Protein AF-A0A4Y4XHY6-F1 (afdb_monomer)

Secondary structure (DSSP, 8-state):
----PPPGGGHHHHHHHH---HHHHHHHHHHH-EEEEEEEEEEHHHHHHHHHHHHHTT-EEE--GGGGGT-SSEEEEEEEEEHHHHHHHHHHHHT-TTTHHHHHHHHHHHHT----SS----EEEE-PPPTT-TTS---HHHHHHHHHHHHHTT--EEEEESS--STTPPPPPHHHHHHHHHHHHHHHHHTTGGGTSEEEEE-S-HHHHHHHHHTT--EEEETT-S--HHHHHHHHHH-PEEEEE--SS-TTTTTSS---S-HHHHHHHHHHHHHHHHHHTT---EEEE--TTSS--HHHHHHHHHTGGGGGGG-S-EE---TT-HHHHHHH---GGG---

Sequence (341 aa):
MIVKRLNPDALKNALQKIGPEKIAQNHMHQKGVSFVFEIQHLPLSAVLILKQEAISVGGDFATPRDCILAKEPFYDGVLIVSAKQLERLIVKCHSQPFGLKHLAQELKSHLKAKKPNAPQIMAILNLTPDSFYEKSRFDSKKALEEIYQLLEKGITLIDIGAASSRPQSEIIDPKIEQDRLKEILLEIKSQKLYQCAKFSIDTYHATTAQMALEHCFSILNDVSGFNSAAMLEVARDYKPTCILMHAQKTPKDMQENVFYHNLFDEMDRFFKEKLEVLEKYALQDIILDIGFGFAKLKEHNLALIKHLSHFLKFKKPLLVGASRKNTIGLITGREVQDRLA

Mean predicted aligned error: 6.83 Å

Radius of gyration: 23.8 Å; Cα contacts (8 Å, |Δi|>4): 491; chains: 1; bounding box: 55×49×69 Å

pLDDT: mean 88.6, std 11.69, range [32.28, 98.5]

Solvent-accessible surface area (backbone atoms only — not comparable to full-atom values): 19358 Å² total; per-residue (Å²): 140,88,88,79,90,74,62,59,89,47,45,61,63,52,43,62,73,74,57,65,59,71,70,56,46,55,60,51,50,43,65,56,40,72,47,78,43,82,46,71,74,32,42,48,71,34,49,56,50,49,33,53,45,28,46,75,55,74,27,44,49,47,61,60,87,60,60,85,68,62,80,58,69,54,44,50,34,42,39,41,28,35,51,67,31,44,58,54,37,30,63,61,29,50,80,39,68,76,60,30,36,57,52,23,53,58,58,52,34,52,74,73,35,71,81,74,95,66,89,83,67,69,48,77,47,75,62,55,77,68,97,82,51,98,79,62,74,77,59,58,65,62,54,49,52,51,52,52,55,38,49,76,71,64,47,44,30,40,34,41,24,46,61,71,77,49,73,64,44,73,88,71,60,61,64,63,33,40,64,65,40,48,65,56,39,49,48,37,45,74,72,45,45,54,80,70,25,49,35,26,42,40,46,82,45,39,70,47,51,45,55,43,47,79,31,62,35,48,30,41,29,26,72,69,40,74,74,47,69,62,40,48,50,44,41,45,77,70,61,42,36,34,37,43,28,48,54,84,49,56,43,67,55,23,83,59,87,67,80,68,97,48,64,65,61,54,51,51,50,51,52,52,57,48,48,57,53,39,45,77,49,71,51,77,54,50,34,40,26,73,31,56,71,41,43,53,56,61,68,54,44,51,48,46,68,77,49,48,72,64,63,24,38,75,71,40,56,78,47,80,68,63,80,58,34,66,57,56,27,76,73,69,79,38,56,67,87,62,55,65,132

Nearest PDB structures (foldseek):
  3tzf-assembly1_B  TM=9.253E-01  e=3.238E-16  Yersinia pestis
  3tzf-assembly1_A  TM=9.274E-01  e=5.951E-16  Yersinia pestis
  5u0z-assembly1_A  TM=9.424E-01  e=1.472E-14  Escherichia coli CFT073
  6ucz-assembly1_A  TM=9.168E-01  e=3.261E-13  Anaplasma phagocytophilum
  6ucz-assembly2_B  TM=8.920E-01  e=1.273E-13  Anaplasma phagocytophilum

Foldseek 3Di:
DDDDDDDLVCLLVVCVVVDDDPVVSVVVNQQSDKDKDKAFWAFLVRLVQLQVLCVVLPWGKAWDPCSVVVPDRTTIIMTIDGLSSLVSSLVVQCPDDRCSVVVSVLSVLLSPFDDDPDDADEAEAEQEPDPPDPPDDRPVVVSVVVVVVCLVVQRAHYEYEDADQAAQGDDDDVVSSCVSCVVVLCCCQVVVVLVSHAYEYEDCDLVSVLSSLVSNHQEYENQVQPPDPSNLVSCLVSQHQYEGEDAPDGSHCLAPPLDDPDLLVVVVVSVVVSVVVSVVSVRDRYEYEPNQLHSDDLVSNVVCVVPVSSVSSVVHHYDYDPQLHVSLCVVPVDDSVPSPD

Structure (mmCIF, N/CA/C/O backbone):
data_AF-A0A4Y4XHY6-F1
#
_entry.id   AF-A0A4Y4XHY6-F1
#
loop_
_atom_site.group_PDB
_atom_site.id
_atom_site.type_symbol
_atom_site.label_atom_id
_atom_site.label_alt_id
_atom_site.label_comp_id
_atom_site.label_asym_id
_atom_site.label_entity_id
_atom_site.label_seq_id
_atom_site.pdbx_PDB_ins_code
_atom_site.Cartn_x
_atom_site.Cartn_y
_atom_site.Cartn_z
_atom_site.occupancy
_atom_site.B_iso_or_equiv
_atom_site.auth_seq_id
_atom_site.auth_comp_id
_atom_site.auth_asym_id
_atom_site.auth_atom_id
_atom_site.pdbx_PDB_model_num
ATOM 1 N N . MET A 1 1 ? -20.517 -6.114 -41.349 1.00 67.88 1 MET A N 1
ATOM 2 C CA . MET A 1 1 ? -19.469 -6.359 -40.331 1.00 67.88 1 MET A CA 1
ATOM 3 C C . MET A 1 1 ? -19.424 -5.154 -39.404 1.00 67.88 1 MET A C 1
ATOM 5 O O . MET A 1 1 ? -19.307 -4.049 -39.913 1.00 67.88 1 MET A O 1
ATOM 9 N N . ILE A 1 2 ? -19.573 -5.338 -38.089 1.00 71.94 2 ILE A N 1
ATOM 10 C CA . ILE A 1 2 ? -19.519 -4.238 -37.109 1.00 71.94 2 ILE A CA 1
ATOM 11 C C . ILE A 1 2 ? -18.253 -4.420 -36.273 1.00 71.94 2 ILE A C 1
ATOM 13 O O . ILE A 1 2 ? -18.071 -5.467 -35.655 1.00 71.94 2 ILE A O 1
ATOM 17 N N . VAL A 1 3 ? -17.380 -3.413 -36.263 1.00 74.25 3 VAL A N 1
ATOM 18 C CA . VAL A 1 3 ? -16.124 -3.418 -35.501 1.00 74.25 3 VAL A CA 1
ATOM 19 C C . VAL A 1 3 ? -16.260 -2.442 -34.335 1.00 74.25 3 VAL A C 1
ATOM 21 O O . VAL A 1 3 ? -16.546 -1.266 -34.538 1.00 74.25 3 VAL A O 1
ATOM 24 N N . LYS A 1 4 ? -16.047 -2.922 -33.106 1.00 86.81 4 LYS A N 1
ATOM 25 C CA . LYS A 1 4 ? -16.038 -2.100 -31.888 1.00 86.81 4 LYS A CA 1
ATOM 26 C C . LYS A 1 4 ? -14.687 -2.232 -31.194 1.00 86.81 4 LYS A C 1
ATOM 28 O O . LYS A 1 4 ? -14.302 -3.331 -30.802 1.00 86.81 4 LYS A O 1
ATOM 33 N N . ARG A 1 5 ? -13.995 -1.111 -30.978 1.00 87.50 5 ARG A N 1
ATOM 34 C CA . ARG A 1 5 ? -12.802 -1.062 -30.121 1.00 87.50 5 ARG A CA 1
ATOM 35 C C . ARG A 1 5 ? -13.228 -1.187 -28.657 1.00 87.50 5 ARG A C 1
ATOM 37 O O . ARG A 1 5 ? -14.071 -0.422 -28.192 1.00 87.50 5 ARG A O 1
ATOM 44 N N . LEU A 1 6 ? -12.666 -2.154 -27.937 1.00 83.69 6 LEU A N 1
ATOM 45 C CA . LEU A 1 6 ? -12.906 -2.337 -26.504 1.00 83.69 6 LEU A CA 1
ATOM 46 C C . LEU A 1 6 ? -11.800 -1.666 -25.683 1.00 83.69 6 LEU A C 1
ATOM 48 O O . LEU A 1 6 ? -10.649 -1.612 -26.115 1.00 83.69 6 LEU A O 1
ATOM 52 N N . ASN A 1 7 ? -12.150 -1.189 -24.487 1.00 80.38 7 ASN A N 1
ATOM 53 C CA . ASN A 1 7 ? -11.159 -0.853 -23.467 1.00 80.38 7 ASN A CA 1
ATOM 54 C C . ASN A 1 7 ? -10.496 -2.166 -22.988 1.00 80.38 7 ASN A C 1
ATOM 56 O O . ASN A 1 7 ? -11.236 -3.102 -22.665 1.00 80.38 7 ASN A O 1
ATOM 60 N N . PRO A 1 8 ? -9.152 -2.262 -22.934 1.00 81.00 8 PRO A N 1
ATOM 61 C CA . PRO A 1 8 ? -8.450 -3.432 -22.403 1.00 81.00 8 PRO A CA 1
ATOM 62 C C . PRO A 1 8 ? -8.942 -3.905 -21.025 1.00 81.00 8 PRO A C 1
ATOM 64 O O . PRO A 1 8 ? -9.053 -5.111 -20.809 1.00 81.00 8 PRO A O 1
ATOM 67 N N . ASP A 1 9 ? -9.350 -2.994 -20.136 1.00 79.56 9 ASP A N 1
ATOM 68 C CA . ASP A 1 9 ? -9.896 -3.341 -18.813 1.00 79.56 9 ASP A CA 1
ATOM 69 C C . ASP A 1 9 ? -11.198 -4.161 -18.902 1.00 79.56 9 ASP A C 1
ATOM 71 O O . ASP A 1 9 ? -11.518 -4.958 -18.019 1.00 79.56 9 ASP A O 1
ATOM 75 N N . ALA A 1 10 ? -11.943 -4.026 -20.003 1.00 83.44 10 ALA A N 1
ATOM 76 C CA . ALA A 1 10 ? -13.171 -4.774 -20.256 1.00 83.44 10 ALA A CA 1
ATOM 77 C C . ALA A 1 10 ? -12.925 -6.160 -20.880 1.00 83.44 10 ALA A C 1
ATOM 79 O O . ALA A 1 10 ? -13.887 -6.901 -21.100 1.00 83.44 10 ALA A O 1
ATOM 80 N N . LEU A 1 11 ? -11.668 -6.539 -21.164 1.00 85.19 11 LEU A N 1
ATOM 81 C CA . LEU A 1 11 ? -11.338 -7.793 -21.850 1.00 85.19 11 LEU A CA 1
ATOM 82 C C . LEU A 1 11 ? -11.894 -9.014 -21.114 1.00 85.19 11 LEU A C 1
ATOM 84 O O . LEU A 1 11 ? -12.441 -9.912 -21.747 1.00 85.19 11 LEU A O 1
ATOM 88 N N . LYS A 1 12 ? -11.800 -9.041 -19.780 1.00 83.12 12 LYS A N 1
ATOM 89 C CA . LYS A 1 12 ? -12.313 -10.157 -18.971 1.00 83.12 12 LYS A CA 1
ATOM 90 C C . LYS A 1 12 ? -13.818 -10.353 -19.178 1.00 83.12 12 LYS A C 1
ATOM 92 O O . LYS A 1 12 ? -14.252 -11.461 -19.482 1.00 83.12 12 LYS A O 1
ATOM 97 N N . ASN A 1 13 ? -14.592 -9.272 -19.087 1.00 86.25 13 ASN A N 1
ATOM 98 C CA . ASN A 1 13 ? -16.046 -9.307 -19.268 1.00 86.25 13 ASN A CA 1
ATOM 99 C C . ASN A 1 13 ? -16.418 -9.670 -20.715 1.00 86.25 13 ASN A C 1
ATOM 101 O O . ASN A 1 13 ? -17.364 -10.419 -20.948 1.00 86.25 13 ASN A O 1
ATOM 105 N N . ALA A 1 14 ? -15.653 -9.180 -21.695 1.00 88.50 14 ALA A N 1
ATOM 106 C CA . ALA A 1 14 ? -15.856 -9.518 -23.099 1.00 88.50 14 ALA A CA 1
ATOM 107 C C . ALA A 1 14 ? -15.596 -11.008 -23.382 1.00 88.50 14 ALA A C 1
ATOM 109 O O . ALA A 1 14 ? -16.406 -11.646 -24.053 1.00 88.50 14 ALA A O 1
ATOM 110 N N . LEU A 1 15 ? -14.518 -11.580 -22.832 1.00 89.12 15 LEU A N 1
ATOM 111 C CA . LEU A 1 15 ? -14.214 -13.010 -22.947 1.00 89.12 15 LEU A CA 1
ATOM 112 C C . LEU A 1 15 ? -15.300 -13.864 -22.290 1.00 89.12 15 LEU A C 1
ATOM 114 O O . LEU A 1 15 ? -15.755 -14.826 -22.898 1.00 89.12 15 LEU A O 1
ATOM 118 N N . GLN A 1 16 ? -15.770 -13.485 -21.099 1.00 88.56 16 GLN A N 1
ATOM 119 C CA . GLN A 1 16 ? -16.877 -14.177 -20.4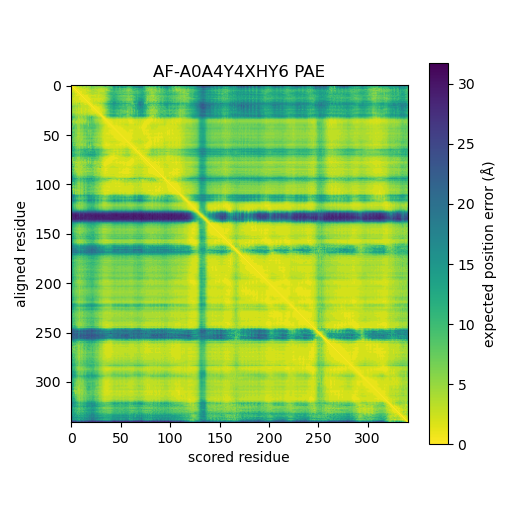31 1.00 88.56 16 GLN A CA 1
ATOM 120 C C . GLN A 1 16 ? -18.157 -14.167 -21.271 1.00 88.56 16 GLN A C 1
ATOM 122 O O . GLN A 1 16 ? -18.831 -15.188 -21.357 1.00 88.56 16 GLN A O 1
ATOM 127 N N . LYS A 1 17 ? -18.466 -13.042 -21.931 1.00 91.25 17 LYS A N 1
ATOM 128 C CA . LYS A 1 17 ? -19.640 -12.917 -22.802 1.00 91.25 17 LYS A CA 1
ATOM 129 C C . LYS A 1 17 ? -19.552 -13.793 -24.057 1.00 91.25 17 LYS A C 1
ATOM 131 O O . LYS A 1 17 ? -20.573 -14.307 -24.497 1.00 91.25 17 LYS A O 1
ATOM 136 N N . ILE A 1 18 ? -18.363 -13.932 -24.648 1.00 93.75 18 ILE A N 1
ATOM 137 C CA . ILE A 1 18 ? -18.141 -14.796 -25.823 1.00 93.75 18 ILE A CA 1
ATOM 138 C C . ILE A 1 18 ? -18.149 -16.279 -25.419 1.00 93.75 18 ILE A C 1
ATOM 140 O O . ILE A 1 18 ? -18.597 -17.119 -26.191 1.00 93.75 18 ILE A O 1
ATOM 144 N N . GLY A 1 19 ? -17.669 -16.593 -24.212 1.00 90.50 19 GLY A N 1
ATOM 145 C CA . GLY A 1 19 ? -17.701 -17.937 -23.637 1.00 90.50 19 GLY A CA 1
ATOM 146 C C . GLY A 1 19 ? -16.711 -18.963 -24.217 1.00 90.50 19 GLY A C 1
ATOM 147 O O . GLY A 1 19 ? -17.109 -20.117 -24.361 1.00 90.50 19 GLY A O 1
ATOM 148 N N . PRO A 1 20 ? -15.435 -18.636 -24.534 1.00 90.88 20 PRO A N 1
ATOM 149 C CA . PRO A 1 20 ? -14.458 -19.666 -24.893 1.00 90.88 20 PRO A CA 1
ATOM 150 C C . PRO A 1 20 ? -14.091 -20.518 -23.664 1.00 90.88 20 PRO A C 1
ATOM 152 O O . PRO A 1 20 ? -14.408 -20.152 -22.531 1.00 90.88 20 PRO A O 1
ATOM 155 N N . GLU A 1 21 ? -13.383 -21.634 -23.850 1.00 92.94 21 GLU A N 1
ATOM 156 C CA . GLU A 1 21 ? -12.946 -22.482 -22.730 1.00 92.94 21 GLU A CA 1
ATOM 157 C C . GLU A 1 21 ? -12.166 -21.702 -21.655 1.00 92.94 21 GLU A C 1
ATOM 159 O O . GLU A 1 21 ? -11.379 -20.804 -21.958 1.00 92.94 21 GLU A O 1
ATOM 164 N N . LYS A 1 22 ? -12.325 -22.073 -20.375 1.00 85.31 22 LYS A N 1
ATOM 165 C CA . LYS A 1 22 ? -11.715 -21.352 -19.236 1.00 85.31 22 LYS A CA 1
ATOM 166 C C . LYS A 1 22 ? -10.190 -21.219 -19.344 1.00 85.31 22 LYS A C 1
ATOM 168 O O . LYS A 1 22 ? -9.640 -20.172 -19.009 1.00 85.31 22 LYS A O 1
ATOM 173 N N . ILE A 1 23 ? -9.505 -22.256 -19.831 1.00 86.50 23 ILE A N 1
ATOM 174 C CA . ILE A 1 23 ? -8.047 -22.228 -20.039 1.00 86.50 23 ILE A CA 1
ATOM 175 C C . ILE A 1 23 ? -7.688 -21.175 -21.097 1.00 86.50 23 ILE A C 1
ATOM 177 O O . ILE A 1 23 ? -6.795 -20.351 -20.888 1.00 86.50 23 ILE A O 1
ATOM 181 N N . ALA A 1 24 ? -8.436 -21.145 -22.202 1.00 83.25 24 ALA A N 1
ATOM 182 C CA . ALA A 1 24 ? -8.265 -20.165 -23.264 1.00 83.25 24 ALA A CA 1
ATOM 183 C C . ALA A 1 24 ? -8.550 -18.733 -22.772 1.00 83.25 24 ALA A C 1
ATOM 185 O O . ALA A 1 24 ? -7.771 -17.828 -23.074 1.00 83.25 24 ALA A O 1
ATOM 186 N N . GLN A 1 25 ? -9.587 -18.528 -21.947 1.00 83.50 25 GLN A N 1
ATOM 187 C CA . GLN A 1 25 ? -9.882 -17.228 -21.325 1.00 83.50 25 GLN A CA 1
ATOM 188 C C . GLN A 1 25 ? -8.697 -16.702 -20.507 1.00 83.50 25 GLN A C 1
ATOM 190 O O . GLN A 1 25 ? -8.303 -15.548 -20.675 1.00 83.50 25 GLN A O 1
ATOM 195 N N . ASN A 1 26 ? -8.093 -17.545 -19.663 1.00 78.44 26 ASN A N 1
ATOM 196 C CA . ASN A 1 26 ? -6.956 -17.152 -18.827 1.00 78.44 26 ASN A CA 1
ATOM 197 C C . ASN A 1 26 ? -5.738 -16.750 -19.674 1.00 78.44 26 ASN A C 1
ATOM 199 O O . ASN A 1 26 ? -5.146 -15.694 -19.443 1.00 78.44 26 ASN A O 1
ATOM 203 N N . HIS A 1 27 ? -5.401 -17.541 -20.698 1.00 79.81 27 HIS A N 1
ATOM 204 C CA . HIS A 1 27 ? -4.300 -17.222 -21.613 1.00 79.81 27 HIS A CA 1
ATOM 205 C C . HIS A 1 27 ? -4.549 -15.941 -22.421 1.00 79.81 27 HIS A C 1
ATOM 207 O O . HIS A 1 27 ? -3.620 -15.171 -22.663 1.00 79.81 27 HIS A O 1
ATOM 213 N N . MET A 1 28 ? -5.787 -15.702 -22.864 1.00 81.38 28 MET A N 1
ATOM 214 C CA . MET A 1 28 ? -6.145 -14.490 -23.608 1.00 81.38 28 MET A CA 1
ATOM 215 C C . MET A 1 28 ? -6.140 -13.254 -22.711 1.00 81.38 28 MET A C 1
ATOM 217 O O . MET A 1 28 ? -5.658 -12.207 -23.135 1.00 81.38 28 MET A O 1
ATOM 221 N N . HIS A 1 29 ? -6.607 -13.370 -21.467 1.00 77.12 29 HIS A N 1
ATOM 222 C CA . HIS A 1 29 ? -6.610 -12.261 -20.516 1.00 77.12 29 HIS A CA 1
ATOM 223 C C . HIS A 1 29 ? -5.194 -11.731 -20.256 1.00 77.12 29 HIS A C 1
ATOM 225 O O . HIS A 1 29 ? -4.974 -10.524 -20.307 1.00 77.12 29 HIS A O 1
ATOM 231 N N . GLN A 1 30 ? -4.213 -12.627 -20.099 1.00 71.81 30 GLN A N 1
ATOM 232 C CA . GLN A 1 30 ? -2.801 -12.257 -19.937 1.00 71.81 30 GLN A CA 1
ATOM 233 C C . GLN A 1 30 ? -2.228 -11.476 -21.133 1.00 71.81 30 GLN A C 1
ATOM 235 O O . GLN A 1 30 ? -1.292 -10.700 -20.962 1.00 71.81 30 GLN A O 1
ATOM 240 N N . LYS A 1 31 ? -2.780 -11.641 -22.344 1.00 75.12 31 LYS A N 1
ATOM 241 C CA . LYS A 1 31 ? -2.347 -10.884 -23.532 1.00 75.12 31 LYS A CA 1
ATOM 242 C C . LYS A 1 31 ? -2.899 -9.459 -23.578 1.00 75.12 31 LYS A C 1
ATOM 244 O O . LYS A 1 31 ? -2.319 -8.625 -24.261 1.00 75.12 31 LYS A O 1
ATOM 249 N N . GLY A 1 32 ? -4.005 -9.184 -22.886 1.00 74.25 32 GLY A N 1
ATOM 250 C CA . GLY A 1 32 ? -4.593 -7.843 -22.820 1.00 74.25 32 GLY A CA 1
ATOM 251 C C . GLY A 1 32 ? -3.935 -6.918 -21.803 1.00 74.25 32 GLY A C 1
ATOM 252 O O . GLY A 1 32 ? -4.221 -5.726 -21.808 1.00 74.25 32 GLY A O 1
ATOM 253 N N . VAL A 1 33 ? -3.075 -7.457 -20.935 1.00 78.88 33 VAL A N 1
ATOM 254 C CA . VAL A 1 33 ? -2.354 -6.684 -19.923 1.00 78.88 33 VAL A CA 1
ATOM 255 C C . VAL A 1 33 ? -0.993 -6.280 -20.479 1.00 78.88 33 VAL A C 1
ATOM 257 O O . VAL A 1 33 ? -0.126 -7.128 -20.712 1.00 78.88 33 VAL A O 1
ATOM 260 N N . SER A 1 34 ? -0.814 -4.978 -20.677 1.00 86.88 34 SER A N 1
ATOM 261 C CA . SER A 1 34 ? 0.466 -4.356 -21.006 1.00 86.88 34 SER A CA 1
ATOM 262 C C . SER A 1 34 ? 1.095 -3.740 -19.764 1.00 86.88 34 SER A C 1
ATOM 264 O O . SER A 1 34 ? 0.421 -3.056 -18.996 1.00 86.88 34 SER A O 1
ATOM 266 N N . PHE A 1 35 ? 2.396 -3.930 -19.619 1.00 91.06 35 PHE A N 1
ATOM 267 C CA . PHE A 1 35 ? 3.233 -3.243 -18.656 1.00 91.06 35 PHE A CA 1
ATOM 268 C C . PHE A 1 35 ? 4.080 -2.196 -19.371 1.00 91.06 35 PHE A C 1
ATOM 270 O O . PHE A 1 35 ? 4.601 -2.438 -20.463 1.00 91.06 35 PHE A O 1
ATOM 277 N N . VAL A 1 36 ? 4.209 -1.043 -18.722 1.00 94.56 36 VAL A N 1
ATOM 278 C CA . VAL A 1 36 ? 5.078 0.051 -19.143 1.00 94.56 36 VAL A CA 1
ATOM 279 C C . VAL A 1 36 ? 5.937 0.418 -17.943 1.00 94.56 36 VAL A C 1
ATOM 281 O O . VAL A 1 36 ? 5.392 0.783 -16.902 1.00 94.56 36 VAL A O 1
ATOM 284 N N . PHE A 1 37 ? 7.253 0.285 -18.077 1.00 95.81 37 PHE A N 1
ATOM 285 C CA . PHE A 1 37 ? 8.210 0.613 -17.024 1.00 95.81 37 PHE A CA 1
ATOM 286 C C . PHE A 1 37 ? 9.115 1.737 -17.490 1.00 95.81 37 PHE A C 1
ATOM 288 O O . PHE A 1 37 ? 9.723 1.633 -18.553 1.00 95.81 37 PHE A O 1
ATOM 295 N N . GLU A 1 38 ? 9.232 2.775 -16.677 1.00 95.44 38 GLU A N 1
ATOM 296 C CA . GLU A 1 38 ? 10.349 3.704 -16.763 1.00 95.44 38 GLU A CA 1
ATOM 297 C C . GLU A 1 38 ? 11.516 3.095 -15.984 1.00 95.44 38 GLU A C 1
ATOM 299 O O . GLU A 1 38 ? 11.360 2.715 -14.824 1.00 95.44 38 GLU A O 1
ATOM 304 N N . ILE A 1 39 ? 12.660 2.932 -16.642 1.00 95.19 39 ILE A N 1
ATOM 305 C CA . ILE A 1 39 ? 13.863 2.367 -16.037 1.00 95.19 39 ILE A CA 1
ATOM 306 C C . ILE A 1 39 ? 14.949 3.420 -16.151 1.00 95.19 39 ILE A C 1
ATOM 308 O O . ILE A 1 39 ? 15.349 3.780 -17.257 1.00 95.19 39 ILE A O 1
ATOM 312 N N . GLN A 1 40 ? 15.390 3.917 -15.004 1.00 93.31 40 GLN A N 1
ATOM 313 C CA . GLN A 1 40 ? 16.341 5.014 -14.920 1.00 93.31 40 GLN A CA 1
ATOM 314 C C . GLN A 1 40 ? 17.749 4.505 -14.614 1.00 93.31 40 GLN A C 1
ATOM 316 O O . GLN A 1 40 ? 17.926 3.451 -13.999 1.00 93.31 40 GLN A O 1
ATOM 321 N N . HIS A 1 41 ? 18.744 5.283 -15.028 1.00 93.38 41 HIS A N 1
ATOM 322 C CA . HIS A 1 41 ? 20.150 5.124 -14.683 1.00 93.38 41 HIS A CA 1
ATOM 323 C C . HIS A 1 41 ? 20.744 3.744 -15.032 1.00 93.38 41 HIS A C 1
ATOM 325 O O . HIS A 1 41 ? 21.516 3.158 -14.269 1.00 93.38 41 HIS A O 1
ATOM 331 N N . LEU A 1 42 ? 20.405 3.199 -16.206 1.00 94.69 42 LEU A N 1
ATOM 332 C CA . LEU A 1 42 ? 20.984 1.941 -16.680 1.00 94.69 42 LEU A CA 1
ATOM 333 C C . LEU A 1 42 ? 22.356 2.173 -17.325 1.00 94.69 42 LEU A C 1
ATOM 335 O O . LEU A 1 42 ? 22.465 3.044 -18.189 1.00 94.69 42 LEU A O 1
ATOM 339 N N . PRO A 1 43 ? 23.379 1.352 -17.015 1.00 96.19 43 PRO A N 1
ATOM 340 C CA . PRO A 1 43 ? 24.631 1.362 -17.763 1.00 96.19 43 PRO A CA 1
ATOM 341 C C . PRO A 1 43 ? 24.379 1.121 -19.254 1.00 96.19 43 PRO A C 1
ATOM 343 O O . PRO A 1 43 ? 23.553 0.274 -19.603 1.00 96.19 43 PRO A O 1
ATOM 346 N N . LEU A 1 44 ? 25.137 1.776 -20.138 1.00 95.56 44 LEU A N 1
ATOM 347 C CA . LEU A 1 44 ? 24.997 1.607 -21.593 1.00 95.56 44 LEU A CA 1
ATOM 348 C C . LEU A 1 44 ? 24.949 0.129 -22.024 1.00 95.56 44 LEU A C 1
ATOM 350 O O . LEU A 1 44 ? 24.081 -0.265 -22.800 1.00 95.56 44 LEU A O 1
ATOM 354 N N . SER A 1 45 ? 25.827 -0.719 -21.479 1.00 95.06 45 SER A N 1
ATOM 355 C CA . SER A 1 45 ? 25.838 -2.156 -21.787 1.00 95.06 45 SER A CA 1
ATOM 356 C C . SER A 1 45 ? 24.510 -2.839 -21.439 1.00 95.06 45 SER A C 1
ATOM 358 O O . SER A 1 45 ? 24.016 -3.660 -22.210 1.00 95.06 45 SER A O 1
ATOM 360 N N . ALA A 1 46 ? 23.898 -2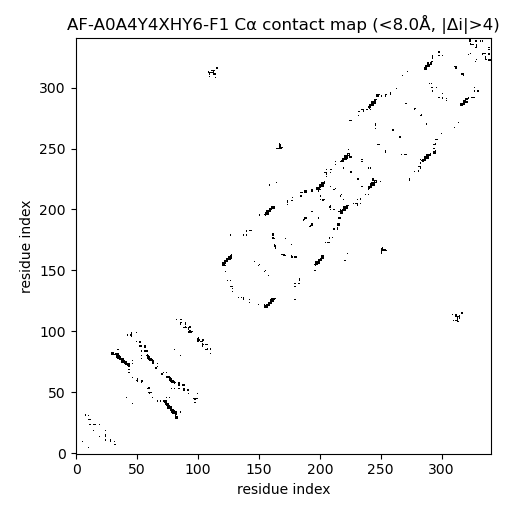.478 -20.306 1.00 96.12 46 ALA A N 1
ATOM 361 C CA . ALA A 1 46 ? 22.599 -3.004 -19.895 1.00 96.12 46 ALA A CA 1
ATOM 362 C C . ALA A 1 46 ? 21.475 -2.503 -20.813 1.00 96.12 46 ALA A C 1
ATOM 364 O O . ALA A 1 46 ? 20.601 -3.287 -21.174 1.00 96.12 46 ALA A O 1
ATOM 365 N N . VAL A 1 47 ? 21.523 -1.236 -21.239 1.00 96.31 47 VAL A N 1
ATOM 366 C CA . VAL A 1 47 ? 20.561 -0.637 -22.181 1.00 96.31 47 VAL A CA 1
ATOM 367 C C . VAL A 1 47 ? 20.560 -1.373 -23.517 1.00 96.31 47 VAL A C 1
ATOM 369 O O . VAL A 1 47 ? 19.495 -1.736 -24.017 1.00 96.31 47 VAL A O 1
ATOM 372 N N . LEU A 1 48 ? 21.743 -1.633 -24.083 1.00 94.69 48 LEU A N 1
ATOM 373 C CA . LEU A 1 48 ? 21.882 -2.318 -25.370 1.00 94.69 48 LEU A CA 1
ATOM 374 C C . LEU A 1 48 ? 21.370 -3.762 -25.303 1.00 94.69 48 LEU A C 1
ATOM 376 O O . LEU A 1 48 ? 20.590 -4.173 -26.166 1.00 94.69 48 LEU A O 1
ATOM 380 N N . ILE A 1 49 ? 21.740 -4.504 -24.252 1.00 95.81 49 ILE A N 1
ATOM 381 C CA . ILE A 1 49 ? 21.250 -5.872 -24.031 1.00 95.81 49 ILE A CA 1
ATOM 382 C C . ILE A 1 49 ? 19.733 -5.860 -23.827 1.00 95.81 49 ILE A C 1
ATOM 384 O O . ILE A 1 49 ? 19.018 -6.603 -24.495 1.00 95.81 49 ILE A O 1
ATOM 388 N N . LEU A 1 50 ? 19.214 -4.999 -22.947 1.00 96.69 50 LEU A N 1
ATOM 389 C CA . LEU A 1 50 ? 17.783 -4.938 -22.651 1.00 96.69 50 LEU A CA 1
ATOM 390 C C . LEU A 1 50 ? 16.964 -4.588 -23.896 1.00 96.69 50 LEU A C 1
ATOM 392 O O . LEU A 1 50 ? 15.914 -5.187 -24.116 1.00 96.69 50 LEU A O 1
ATOM 396 N N . LYS A 1 51 ? 17.460 -3.677 -24.742 1.00 96.50 51 LYS A N 1
ATOM 397 C CA . LYS A 1 51 ? 16.825 -3.335 -26.019 1.00 96.50 51 LYS A CA 1
ATOM 398 C C . LYS A 1 51 ? 16.748 -4.530 -26.959 1.00 96.50 51 LYS A C 1
ATOM 400 O O . LYS A 1 51 ? 15.678 -4.811 -27.496 1.00 96.50 51 LYS A O 1
ATOM 405 N N . GLN A 1 52 ? 17.855 -5.250 -27.131 1.00 96.44 52 GLN A N 1
ATOM 406 C CA . GLN A 1 52 ? 17.891 -6.451 -27.962 1.00 96.44 52 GLN A CA 1
ATOM 407 C C . GLN A 1 52 ? 16.939 -7.528 -27.427 1.00 96.44 52 GLN A C 1
ATOM 409 O O . GLN A 1 52 ? 16.160 -8.108 -28.187 1.00 96.44 52 GLN A O 1
ATOM 414 N N . GLU A 1 53 ? 16.957 -7.769 -26.117 1.00 96.88 53 GLU A N 1
ATOM 415 C CA . GLU A 1 53 ? 16.127 -8.803 -25.512 1.00 96.88 53 GLU A CA 1
ATOM 416 C C . GLU A 1 53 ? 14.637 -8.448 -25.532 1.00 96.88 53 GLU A C 1
ATOM 418 O O . GLU A 1 53 ? 13.821 -9.324 -25.831 1.00 96.88 53 GLU A O 1
ATOM 423 N N . ALA A 1 54 ? 14.272 -7.180 -25.314 1.00 97.00 54 ALA A N 1
ATOM 424 C CA . ALA A 1 54 ? 12.894 -6.705 -25.435 1.00 97.00 54 ALA A CA 1
ATOM 425 C C . ALA A 1 54 ? 12.342 -6.951 -26.850 1.00 97.00 54 ALA A C 1
ATOM 427 O O . ALA A 1 54 ? 11.292 -7.585 -26.994 1.00 97.00 54 ALA A O 1
ATOM 428 N N . ILE A 1 55 ? 13.097 -6.571 -27.888 1.00 96.88 55 ILE A N 1
ATOM 429 C CA . ILE A 1 55 ? 12.720 -6.804 -29.293 1.00 96.88 55 ILE A CA 1
ATOM 430 C C . ILE A 1 55 ? 12.597 -8.303 -29.580 1.00 96.88 55 ILE A C 1
ATOM 432 O O . ILE A 1 55 ? 11.639 -8.745 -30.213 1.00 96.88 55 ILE A O 1
ATOM 436 N N . SER A 1 56 ? 13.523 -9.117 -29.067 1.00 97.12 56 SER A N 1
ATOM 437 C CA . SER A 1 56 ? 13.524 -10.567 -29.300 1.00 97.12 56 SER A CA 1
ATOM 438 C C . SER A 1 56 ? 12.282 -11.287 -28.750 1.00 97.12 56 SER A C 1
ATOM 440 O O . SER A 1 56 ? 11.933 -12.369 -29.224 1.00 97.12 56 SER A O 1
ATOM 442 N N . VAL A 1 57 ? 11.611 -10.710 -27.744 1.00 96.00 57 VAL A N 1
ATOM 443 C CA . VAL A 1 57 ? 10.342 -11.230 -27.210 1.00 96.00 57 VAL A CA 1
ATOM 444 C C . VAL A 1 57 ? 9.117 -10.547 -27.829 1.00 96.00 57 VAL A C 1
ATOM 446 O O . VAL A 1 57 ? 7.991 -10.940 -27.524 1.00 96.00 57 VAL A O 1
ATOM 449 N N . GLY A 1 58 ? 9.319 -9.575 -28.722 1.00 95.06 58 GLY A N 1
ATOM 450 C CA . GLY A 1 58 ? 8.283 -8.793 -29.401 1.00 95.06 58 GLY A CA 1
ATOM 451 C C . GLY A 1 58 ? 7.761 -7.595 -28.603 1.00 95.06 58 GLY A C 1
ATOM 452 O O . GLY A 1 58 ? 6.660 -7.128 -28.889 1.00 95.06 58 GLY A O 1
ATOM 453 N N . GLY A 1 59 ? 8.481 -7.168 -27.564 1.00 95.94 59 GLY A N 1
ATOM 454 C CA . GLY A 1 59 ? 8.244 -5.892 -26.889 1.00 95.94 59 GLY A CA 1
ATOM 455 C C . GLY A 1 59 ? 9.200 -4.812 -27.386 1.00 95.94 59 GLY A C 1
ATOM 456 O O . GLY A 1 59 ? 10.013 -5.056 -28.275 1.00 95.94 59 GLY A O 1
ATOM 457 N N . ASP A 1 60 ? 9.146 -3.644 -26.756 1.00 97.44 60 ASP A N 1
ATOM 458 C CA . ASP A 1 60 ? 9.980 -2.499 -27.115 1.00 97.44 60 ASP A CA 1
ATOM 459 C C . ASP A 1 60 ? 10.676 -1.918 -25.888 1.00 97.44 60 ASP A C 1
ATOM 461 O O . ASP A 1 60 ? 10.096 -1.838 -24.806 1.00 97.44 60 ASP A O 1
ATOM 465 N N . PHE A 1 61 ? 11.918 -1.471 -26.069 1.00 97.56 61 PHE A N 1
ATOM 466 C CA . PHE A 1 61 ? 12.616 -0.638 -25.096 1.00 97.56 61 PHE A CA 1
ATOM 467 C C . PHE A 1 61 ? 13.051 0.659 -25.778 1.00 97.56 61 PHE A C 1
ATOM 469 O O . PHE A 1 61 ? 13.977 0.679 -26.598 1.00 97.56 61 PHE A O 1
ATOM 476 N N . ALA A 1 62 ? 12.328 1.735 -25.477 1.00 96.88 62 ALA A N 1
ATOM 477 C CA . ALA A 1 62 ? 12.614 3.061 -25.992 1.00 96.88 62 ALA A CA 1
ATOM 478 C C . ALA A 1 62 ? 13.818 3.656 -25.255 1.00 96.88 62 ALA A C 1
ATOM 480 O O . ALA A 1 62 ? 13.876 3.634 -24.028 1.00 96.88 62 ALA A O 1
ATOM 481 N N . THR A 1 63 ? 14.760 4.204 -26.019 1.00 95.81 63 THR A N 1
ATOM 482 C CA . THR A 1 63 ? 16.009 4.804 -25.529 1.00 95.81 63 THR A CA 1
ATOM 483 C C . THR A 1 63 ? 16.193 6.188 -26.159 1.00 95.81 63 THR A C 1
ATOM 485 O O . THR A 1 63 ? 15.681 6.403 -27.265 1.00 95.81 63 THR A O 1
ATOM 488 N N . PRO A 1 64 ? 16.970 7.100 -25.547 1.00 93.56 64 PRO A N 1
ATOM 489 C CA . PRO A 1 64 ? 17.368 8.357 -26.173 1.00 93.56 64 PRO A CA 1
ATOM 490 C C . PRO A 1 64 ? 17.996 8.144 -27.555 1.00 93.56 64 PRO A C 1
ATOM 492 O O . PRO A 1 64 ? 18.638 7.119 -27.815 1.00 93.56 64 PRO A O 1
ATOM 495 N N . ARG A 1 65 ? 17.801 9.111 -28.461 1.00 91.00 65 ARG A N 1
ATOM 496 C CA . ARG A 1 65 ? 18.267 9.027 -29.859 1.00 91.00 65 ARG A CA 1
ATOM 497 C C . ARG A 1 65 ? 19.783 8.855 -29.949 1.00 91.00 65 ARG A C 1
ATOM 499 O O . ARG A 1 65 ? 20.277 8.131 -30.805 1.00 91.00 65 ARG A O 1
ATOM 506 N N . ASP A 1 66 ? 20.503 9.546 -29.084 1.00 90.81 66 ASP A N 1
ATOM 507 C CA . ASP A 1 66 ? 21.957 9.604 -29.012 1.00 90.81 66 ASP A CA 1
ATOM 508 C C . ASP A 1 66 ? 22.582 8.473 -28.188 1.00 90.81 66 ASP A C 1
ATOM 510 O O . ASP A 1 66 ? 23.803 8.351 -28.181 1.00 90.81 66 ASP A O 1
ATOM 514 N N . CYS A 1 67 ? 21.782 7.581 -27.592 1.00 91.00 67 CYS A N 1
ATOM 515 C CA . CYS A 1 67 ? 22.279 6.390 -26.896 1.00 91.00 67 CYS A CA 1
ATOM 516 C C . CYS A 1 67 ? 23.190 5.526 -27.789 1.00 91.00 67 CYS A C 1
ATOM 518 O O . CYS A 1 67 ? 24.193 4.985 -27.329 1.00 91.00 67 CYS A O 1
ATOM 520 N N . ILE A 1 68 ? 22.909 5.473 -29.098 1.00 88.94 68 ILE A N 1
ATOM 521 C CA . ILE A 1 68 ? 23.738 4.752 -30.082 1.00 88.94 68 ILE A CA 1
ATOM 522 C C . ILE A 1 68 ? 25.154 5.328 -30.224 1.00 88.94 68 ILE A C 1
ATOM 524 O O . ILE A 1 68 ? 26.037 4.657 -30.747 1.00 88.94 68 ILE A O 1
ATOM 528 N N . LEU A 1 69 ? 25.353 6.582 -29.813 1.00 94.00 69 LEU A N 1
ATOM 529 C CA . LEU A 1 69 ? 26.630 7.283 -29.891 1.00 94.00 69 LEU A CA 1
ATOM 530 C C . LEU A 1 69 ? 27.490 7.050 -28.645 1.00 94.00 69 LEU A C 1
ATOM 532 O O . LEU A 1 69 ? 28.627 7.508 -28.629 1.00 94.00 69 LEU A O 1
ATOM 536 N N . ALA A 1 70 ? 26.957 6.374 -27.618 1.00 92.44 70 ALA A N 1
ATOM 537 C CA . ALA A 1 70 ? 27.672 6.038 -26.388 1.00 92.44 70 ALA A CA 1
ATOM 538 C C . ALA A 1 70 ? 28.316 7.250 -25.678 1.00 92.44 70 ALA A C 1
ATOM 540 O O . ALA A 1 70 ? 29.387 7.126 -25.091 1.00 92.44 70 ALA A O 1
ATOM 541 N N . LYS A 1 71 ? 27.679 8.429 -25.748 1.00 93.06 71 LYS A N 1
ATOM 542 C CA . LYS A 1 71 ? 28.213 9.678 -25.176 1.00 93.06 71 LYS A CA 1
ATOM 543 C C . LYS A 1 71 ? 28.180 9.698 -23.651 1.00 93.06 71 LYS A C 1
ATOM 545 O O . LYS A 1 71 ? 29.143 10.121 -23.027 1.00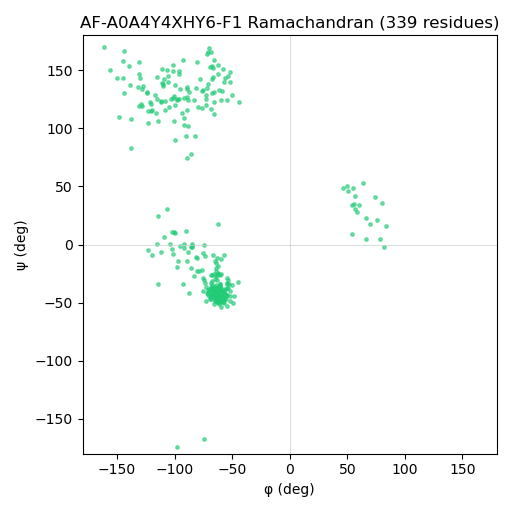 93.06 71 LYS A O 1
ATOM 550 N N . GLU A 1 72 ? 27.084 9.214 -23.082 1.00 94.38 72 GLU A N 1
ATOM 551 C CA . GLU A 1 72 ? 26.891 9.085 -21.642 1.00 94.38 72 GLU A CA 1
ATOM 552 C C . GLU A 1 72 ? 27.106 7.633 -21.183 1.00 94.38 72 GLU A C 1
ATOM 554 O O . GLU A 1 72 ? 26.824 6.696 -21.942 1.00 94.38 72 GLU A O 1
ATOM 559 N N . PRO A 1 73 ? 27.579 7.414 -19.944 1.00 93.75 73 PRO A N 1
ATOM 560 C CA . PRO A 1 73 ? 27.740 6.074 -19.383 1.00 93.75 73 PRO A CA 1
ATOM 561 C C . PRO A 1 73 ? 26.414 5.440 -18.928 1.00 93.75 73 PRO A C 1
ATOM 563 O O . PRO A 1 73 ? 26.322 4.210 -18.857 1.00 93.75 73 PRO A O 1
ATOM 566 N N . PHE A 1 74 ? 25.389 6.257 -18.656 1.00 95.75 74 PHE A N 1
ATOM 567 C CA . PHE A 1 74 ? 24.075 5.822 -18.182 1.00 95.75 74 PHE A CA 1
ATOM 568 C C . PHE A 1 74 ? 22.948 6.449 -19.000 1.00 95.75 74 PHE A C 1
ATOM 570 O O . PHE A 1 74 ? 23.059 7.594 -19.432 1.00 95.75 74 PHE A O 1
ATOM 577 N N . TYR A 1 75 ? 21.855 5.709 -19.175 1.00 95.44 75 TYR A N 1
ATOM 578 C CA . TYR A 1 75 ? 20.654 6.199 -19.846 1.00 95.44 75 TYR A CA 1
ATOM 579 C C . TYR A 1 75 ? 19.391 5.717 -19.146 1.00 95.44 75 TYR A C 1
ATOM 581 O O . TYR A 1 75 ? 19.352 4.630 -18.563 1.00 95.44 75 TYR A O 1
ATOM 589 N N . ASP A 1 76 ? 18.340 6.506 -19.309 1.00 95.19 76 ASP A N 1
ATOM 590 C CA . ASP A 1 76 ? 16.981 6.125 -18.960 1.00 95.19 76 ASP A CA 1
ATOM 591 C C . ASP A 1 76 ? 16.280 5.524 -20.184 1.00 95.19 76 ASP A C 1
ATOM 593 O O . ASP A 1 76 ? 16.664 5.764 -21.334 1.00 95.19 76 ASP A O 1
ATOM 597 N N . GLY A 1 77 ? 15.228 4.745 -19.961 1.00 95.56 77 GLY A N 1
ATOM 598 C CA . GLY A 1 77 ? 14.422 4.203 -21.045 1.00 95.56 77 GLY A CA 1
ATOM 599 C C . GLY A 1 77 ? 13.046 3.732 -20.604 1.00 95.56 77 GLY A C 1
ATOM 600 O O . GLY A 1 77 ? 12.749 3.626 -19.415 1.00 95.56 77 GLY A O 1
ATOM 601 N N . VAL A 1 78 ? 12.196 3.431 -21.587 1.00 97.50 78 VAL A N 1
ATOM 602 C CA . VAL A 1 78 ? 10.824 2.967 -21.352 1.00 97.50 78 VAL A CA 1
ATOM 603 C C . VAL A 1 78 ? 10.629 1.585 -21.957 1.00 97.50 78 VAL A C 1
ATOM 605 O O . VAL A 1 78 ? 10.699 1.416 -23.173 1.00 97.50 78 VAL A O 1
ATOM 608 N N . LEU A 1 79 ? 10.372 0.593 -21.106 1.00 97.94 79 LEU A N 1
ATOM 609 C CA . LEU A 1 79 ? 10.082 -0.785 -21.498 1.00 97.94 79 LEU A CA 1
ATOM 610 C C . LEU A 1 79 ? 8.576 -0.979 -21.656 1.00 97.94 79 LEU A C 1
ATOM 612 O O . LEU A 1 79 ? 7.826 -0.734 -20.716 1.00 97.94 79 LEU A O 1
ATOM 616 N N . ILE A 1 80 ? 8.146 -1.473 -22.815 1.00 96.94 80 ILE A N 1
ATOM 617 C CA . ILE A 1 80 ? 6.746 -1.736 -23.156 1.00 96.94 80 ILE A CA 1
ATOM 618 C C . ILE A 1 80 ? 6.613 -3.207 -23.540 1.00 96.94 80 ILE A C 1
ATOM 620 O O . ILE A 1 80 ? 7.173 -3.664 -24.536 1.00 96.94 80 ILE A O 1
ATOM 624 N N . VAL A 1 81 ? 5.867 -3.964 -22.739 1.00 95.44 81 VAL A N 1
ATOM 625 C CA . VAL A 1 81 ? 5.736 -5.420 -22.888 1.00 95.44 81 VAL A CA 1
ATOM 626 C C . VAL A 1 81 ? 4.369 -5.897 -22.408 1.00 95.44 81 VAL A C 1
ATOM 628 O O . VAL A 1 81 ? 3.847 -5.428 -21.406 1.00 95.44 81 VAL A O 1
ATOM 631 N N . SER A 1 82 ? 3.778 -6.885 -23.072 1.00 91.62 82 SER A N 1
ATOM 632 C CA . SER A 1 82 ? 2.657 -7.650 -22.503 1.00 91.62 82 SER A CA 1
ATOM 633 C C . SER A 1 82 ? 3.127 -8.576 -21.377 1.00 91.62 82 SER A C 1
ATOM 635 O O . SER A 1 82 ? 4.313 -8.899 -21.287 1.00 91.62 82 SER A O 1
ATOM 637 N N . ALA A 1 83 ? 2.205 -9.082 -20.551 1.00 89.44 83 ALA A N 1
ATOM 638 C CA . ALA A 1 83 ? 2.543 -10.005 -19.459 1.00 89.44 83 ALA A CA 1
ATOM 639 C C . ALA A 1 83 ? 3.381 -11.214 -19.929 1.00 89.44 83 ALA A C 1
ATOM 641 O O . ALA A 1 83 ? 4.409 -11.537 -19.339 1.00 89.44 83 ALA A O 1
ATOM 642 N N . LYS A 1 84 ? 3.002 -11.836 -21.054 1.00 89.31 84 LYS A N 1
ATOM 643 C CA . LYS A 1 84 ? 3.725 -12.992 -21.613 1.00 89.31 84 LYS A CA 1
ATOM 644 C C . LYS A 1 84 ? 5.116 -12.629 -22.145 1.00 89.31 84 LYS A C 1
ATOM 646 O O . LYS A 1 84 ? 6.031 -13.451 -22.114 1.00 89.31 84 LYS A O 1
ATOM 651 N N . GLN A 1 85 ? 5.278 -11.420 -22.675 1.00 94.50 85 GLN A N 1
ATOM 652 C CA . GLN A 1 85 ? 6.576 -10.931 -23.146 1.00 94.50 85 GLN A CA 1
ATOM 653 C C . GLN A 1 85 ? 7.491 -10.632 -21.964 1.00 94.50 85 GLN A C 1
ATOM 655 O O . GLN A 1 85 ? 8.648 -11.037 -21.985 1.00 94.50 85 GLN A O 1
ATOM 660 N N . LEU A 1 86 ? 6.948 -10.026 -20.908 1.00 94.88 86 LEU A N 1
ATOM 661 C CA . LEU A 1 86 ? 7.654 -9.766 -19.661 1.00 94.88 86 LEU A CA 1
ATOM 662 C C . LEU A 1 86 ? 8.155 -11.063 -19.006 1.00 94.88 86 LEU A C 1
ATOM 664 O O . LEU A 1 86 ? 9.320 -11.133 -18.629 1.00 94.88 86 LEU A O 1
ATOM 668 N N . GLU A 1 87 ? 7.335 -12.119 -18.946 1.00 93.69 87 GLU A N 1
ATOM 669 C CA . GLU A 1 87 ? 7.758 -13.444 -18.453 1.00 93.69 87 GLU A CA 1
ATOM 670 C C . GLU A 1 87 ? 8.985 -13.982 -19.201 1.00 93.69 87 GLU A C 1
ATOM 672 O O . GLU A 1 87 ? 9.947 -14.437 -18.580 1.00 93.69 87 GLU A O 1
ATOM 677 N N . ARG A 1 88 ? 8.969 -13.905 -20.536 1.00 95.06 88 ARG A N 1
ATOM 678 C CA . ARG A 1 88 ? 10.087 -14.350 -21.380 1.00 95.06 88 ARG A CA 1
ATOM 679 C C . ARG A 1 88 ? 11.316 -13.466 -21.196 1.00 95.06 88 ARG A C 1
ATOM 681 O O . ARG A 1 88 ? 12.418 -13.992 -21.067 1.00 95.06 88 ARG A O 1
ATOM 688 N N . LEU A 1 89 ? 11.125 -12.149 -21.157 1.00 96.38 89 LEU A N 1
ATOM 689 C CA . LEU A 1 89 ? 12.197 -11.175 -20.980 1.00 96.38 89 LEU A CA 1
ATOM 690 C C . LEU A 1 89 ? 12.930 -11.393 -19.655 1.00 96.38 89 LEU A C 1
ATOM 692 O O . LEU A 1 89 ? 14.153 -11.432 -19.635 1.00 96.38 89 LEU A O 1
ATOM 696 N N . ILE A 1 90 ? 12.194 -11.623 -18.565 1.00 95.75 90 ILE A N 1
ATOM 697 C CA . ILE A 1 90 ? 12.765 -11.880 -17.236 1.00 95.75 90 ILE A CA 1
ATOM 698 C C . ILE A 1 90 ? 13.694 -13.092 -17.248 1.00 95.75 90 ILE A C 1
ATOM 700 O O . ILE A 1 90 ? 14.779 -13.018 -16.675 1.00 95.75 90 ILE A O 1
ATOM 704 N N . VAL A 1 91 ? 13.298 -14.195 -17.897 1.00 95.44 91 VAL A N 1
ATOM 705 C CA . VAL A 1 91 ? 14.145 -15.398 -17.999 1.00 95.44 91 VAL A CA 1
ATOM 706 C C . VAL A 1 91 ? 15.468 -15.063 -18.680 1.00 95.44 91 VAL A C 1
ATOM 708 O O . VAL A 1 91 ? 16.520 -15.470 -18.196 1.00 95.44 91 VAL A O 1
ATOM 711 N N . LYS A 1 92 ? 15.419 -14.277 -19.759 1.00 94.69 92 LYS A N 1
ATOM 712 C CA . LYS A 1 92 ? 16.610 -13.882 -20.510 1.00 94.69 92 LYS A CA 1
ATOM 713 C C . LYS A 1 92 ? 17.494 -12.898 -19.752 1.00 94.69 92 LYS A C 1
ATOM 715 O O . LYS A 1 92 ? 18.701 -13.086 -19.708 1.00 94.69 92 LYS A O 1
ATOM 720 N N . CYS A 1 93 ? 16.916 -11.887 -19.106 1.00 92.88 93 CYS A N 1
ATOM 721 C CA . CYS A 1 93 ? 17.670 -10.915 -18.314 1.00 92.88 93 CYS A CA 1
ATOM 722 C C . CYS A 1 93 ? 18.304 -11.535 -17.058 1.00 92.88 93 CYS A C 1
ATOM 724 O O . CYS A 1 93 ? 19.322 -11.039 -16.584 1.00 92.88 93 CYS A O 1
ATOM 726 N N . HIS A 1 94 ? 17.741 -12.623 -16.518 1.00 90.12 94 HIS A N 1
ATOM 727 C CA . HIS A 1 94 ? 18.237 -13.240 -15.284 1.00 90.12 94 HIS A CA 1
ATOM 728 C C . HIS A 1 94 ? 19.669 -13.786 -15.394 1.00 90.12 94 HIS A C 1
ATOM 730 O O . HIS A 1 94 ? 20.395 -13.797 -14.399 1.00 90.12 94 HIS A O 1
ATOM 736 N N . SER A 1 95 ? 20.078 -14.225 -16.587 1.00 86.62 95 SER A N 1
ATOM 737 C CA . SER A 1 95 ? 21.426 -14.730 -16.870 1.00 86.62 95 SER A CA 1
ATOM 738 C C . SER A 1 95 ? 22.399 -13.655 -17.363 1.00 86.62 95 SER A C 1
ATOM 740 O O . SER A 1 95 ? 23.544 -13.982 -17.663 1.00 86.62 95 SER A O 1
ATOM 742 N N . GLN A 1 96 ? 21.964 -12.396 -17.476 1.00 89.50 96 GLN A N 1
ATOM 743 C CA . GLN A 1 96 ? 22.761 -11.324 -18.073 1.00 89.50 96 GLN A CA 1
ATOM 744 C C . GLN A 1 96 ? 23.509 -10.488 -17.011 1.00 89.50 96 GLN A C 1
ATOM 746 O O . GLN A 1 96 ? 22.998 -10.290 -15.900 1.00 89.50 96 GLN A O 1
ATOM 751 N N . PRO A 1 97 ? 24.713 -9.978 -17.335 1.00 91.19 97 PRO A N 1
ATOM 752 C CA . PRO A 1 97 ? 25.509 -9.121 -16.453 1.00 91.19 97 PRO A CA 1
ATOM 753 C C . PRO A 1 97 ? 24.947 -7.685 -16.350 1.00 91.19 97 PRO A C 1
ATOM 755 O O . PRO A 1 97 ? 23.817 -7.399 -16.743 1.00 91.19 97 PRO A O 1
ATOM 758 N N . PHE A 1 98 ? 25.739 -6.768 -15.780 1.00 93.62 98 PHE A N 1
ATOM 759 C CA . PHE A 1 98 ? 25.456 -5.322 -15.718 1.00 93.62 98 PHE A CA 1
ATOM 760 C C . PHE A 1 98 ? 24.163 -4.945 -14.973 1.00 93.62 98 PHE A C 1
ATOM 762 O O . PHE A 1 98 ? 23.473 -3.999 -15.336 1.00 93.62 98 PHE A O 1
ATOM 769 N N . GLY A 1 99 ? 23.817 -5.703 -13.928 1.00 91.38 99 GLY A N 1
ATOM 770 C CA . GLY A 1 99 ? 22.642 -5.427 -13.093 1.00 91.38 99 GLY A CA 1
ATOM 771 C C . GLY A 1 99 ? 21.311 -5.929 -13.666 1.00 91.38 99 GLY A C 1
ATOM 772 O O . GLY A 1 99 ? 20.295 -5.863 -12.973 1.00 91.38 99 GLY A O 1
ATOM 773 N N . LEU A 1 100 ? 21.291 -6.520 -14.868 1.00 94.06 100 LEU A N 1
ATOM 774 C CA . LEU A 1 100 ? 20.056 -7.029 -15.481 1.00 94.06 100 LEU A CA 1
ATOM 775 C C . LEU A 1 100 ? 19.414 -8.176 -14.690 1.00 94.06 100 LEU A C 1
ATOM 777 O O . LEU A 1 100 ? 18.191 -8.310 -14.695 1.00 94.06 100 LEU A O 1
ATOM 781 N N . LYS A 1 101 ? 20.204 -8.944 -13.929 1.00 93.81 101 LYS A N 1
ATOM 782 C CA . LYS A 1 101 ? 19.675 -9.925 -12.972 1.00 93.81 101 LYS A CA 1
ATOM 783 C C . LYS A 1 101 ? 18.798 -9.281 -11.891 1.00 93.81 101 LYS A C 1
ATOM 785 O O . LYS A 1 101 ? 17.751 -9.840 -11.564 1.00 93.81 101 LYS A O 1
ATOM 790 N N . HIS A 1 102 ? 19.211 -8.133 -11.349 1.00 92.25 102 HIS A N 1
ATOM 791 C CA . HIS A 1 102 ? 18.434 -7.389 -10.354 1.00 92.25 102 HIS A CA 1
ATOM 792 C C . HIS A 1 102 ? 17.183 -6.781 -10.995 1.00 92.25 102 HIS A C 1
ATOM 794 O O . HIS A 1 102 ? 16.078 -6.998 -10.505 1.00 92.25 102 HIS A O 1
ATOM 800 N N . LEU A 1 103 ? 17.327 -6.142 -12.162 1.00 93.75 103 LEU A N 1
ATOM 801 C CA . LEU A 1 103 ? 16.185 -5.630 -12.924 1.00 93.75 103 LEU A CA 1
ATOM 802 C C . LEU A 1 103 ? 15.147 -6.728 -13.204 1.00 93.75 103 LEU A C 1
ATOM 804 O O . LEU A 1 103 ? 13.952 -6.515 -13.026 1.00 93.75 103 LEU A O 1
ATOM 808 N N . ALA A 1 104 ? 15.586 -7.929 -13.585 1.00 94.38 104 ALA A N 1
ATOM 809 C CA . ALA A 1 104 ? 14.696 -9.060 -13.818 1.00 94.38 104 ALA A CA 1
ATOM 810 C C . ALA A 1 104 ? 13.901 -9.459 -12.560 1.00 94.38 104 ALA A C 1
ATOM 812 O O . ALA A 1 104 ? 12.741 -9.857 -12.671 1.00 94.38 104 ALA A O 1
ATOM 813 N N . GLN A 1 105 ? 14.498 -9.361 -11.366 1.00 92.31 105 GLN A N 1
ATOM 814 C CA . GLN A 1 105 ? 13.805 -9.626 -10.100 1.00 92.31 105 GLN A CA 1
ATOM 815 C C . GLN A 1 105 ? 12.753 -8.553 -9.804 1.00 92.31 105 GLN A C 1
ATOM 817 O O . GLN A 1 105 ? 11.616 -8.905 -9.478 1.00 92.31 105 GLN A O 1
ATOM 822 N N . GLU A 1 106 ? 13.096 -7.281 -10.005 1.00 92.12 106 GLU A N 1
ATOM 823 C CA . GLU A 1 106 ? 12.163 -6.164 -9.842 1.00 92.12 106 GLU A CA 1
ATOM 824 C C . GLU A 1 106 ? 10.983 -6.286 -10.810 1.00 92.12 106 GLU A C 1
ATOM 826 O O . GLU A 1 106 ? 9.832 -6.351 -10.381 1.00 92.12 106 GLU A O 1
ATOM 831 N N . LEU A 1 107 ? 11.239 -6.477 -12.104 1.00 94.12 107 LEU A N 1
ATOM 832 C CA . LEU A 1 107 ? 10.208 -6.699 -13.122 1.00 94.12 107 LEU A CA 1
ATOM 833 C C . LEU A 1 107 ? 9.295 -7.897 -12.796 1.00 94.12 107 LEU A C 1
ATOM 835 O O . LEU A 1 107 ? 8.074 -7.843 -12.975 1.00 94.12 107 LEU A O 1
ATOM 839 N N . LYS A 1 108 ? 9.867 -8.982 -12.260 1.00 94.00 108 LYS A N 1
ATOM 840 C CA . LYS A 1 108 ? 9.117 -10.179 -11.848 1.00 94.00 108 LYS A CA 1
ATOM 841 C C . LYS A 1 108 ? 8.151 -9.911 -10.697 1.00 94.00 108 LYS A C 1
ATOM 843 O O . LYS A 1 108 ? 7.125 -10.592 -10.611 1.00 94.00 108 LYS A O 1
ATOM 848 N N . SER A 1 109 ? 8.450 -8.956 -9.817 1.00 92.06 109 SER A N 1
ATOM 849 C CA . SER A 1 109 ? 7.559 -8.593 -8.709 1.00 92.06 109 SER A CA 1
ATOM 850 C C . SER A 1 109 ? 6.224 -8.019 -9.212 1.00 92.06 109 SER A C 1
ATOM 852 O O . SER A 1 109 ? 5.168 -8.362 -8.676 1.00 92.06 109 SER A O 1
ATOM 854 N N . HIS A 1 110 ? 6.244 -7.282 -10.329 1.00 92.38 110 HIS A N 1
ATOM 855 C CA . HIS A 1 110 ? 5.055 -6.690 -10.948 1.00 92.38 110 HIS A CA 1
ATOM 856 C C . HIS A 1 110 ? 4.174 -7.699 -11.695 1.00 92.38 110 HIS A C 1
ATOM 858 O O . HIS A 1 110 ? 2.958 -7.535 -11.728 1.00 92.38 110 HIS A O 1
ATOM 864 N N . LEU A 1 111 ? 4.734 -8.786 -12.239 1.00 87.31 111 LEU A N 1
ATOM 865 C CA . LEU A 1 111 ? 3.943 -9.819 -12.934 1.00 87.31 111 LEU A CA 1
ATOM 866 C C . LEU A 1 111 ? 2.894 -10.490 -12.043 1.00 87.31 111 LEU A C 1
ATOM 868 O O . LEU A 1 111 ? 1.842 -10.914 -12.515 1.00 87.31 111 LEU A O 1
ATOM 872 N N . LYS A 1 112 ? 3.208 -10.645 -10.754 1.00 76.12 112 LYS A N 1
ATOM 873 C CA . LYS A 1 112 ? 2.347 -11.346 -9.791 1.00 76.12 112 LYS A CA 1
ATOM 874 C C . LYS A 1 112 ? 1.385 -10.410 -9.060 1.00 76.12 112 LYS A C 1
ATOM 876 O O . LYS A 1 112 ? 0.587 -10.889 -8.252 1.00 76.12 112 LYS A O 1
ATOM 881 N N . ALA A 1 113 ? 1.472 -9.109 -9.319 1.00 79.62 113 ALA A N 1
ATOM 882 C CA . ALA A 1 113 ? 0.603 -8.105 -8.737 1.00 79.62 113 ALA A CA 1
ATOM 883 C C . ALA A 1 113 ? -0.840 -8.305 -9.226 1.00 79.62 113 ALA A C 1
ATOM 885 O O . ALA A 1 113 ? -1.092 -8.457 -10.421 1.00 79.62 113 ALA A O 1
ATOM 886 N N . LYS A 1 114 ? -1.803 -8.308 -8.301 1.00 76.31 114 LYS A N 1
ATOM 887 C CA . LYS A 1 114 ? -3.230 -8.410 -8.627 1.00 76.31 114 LYS A CA 1
ATOM 888 C C . LYS A 1 114 ? -3.933 -7.130 -8.217 1.00 76.31 114 LYS A C 1
ATOM 890 O O . LYS A 1 114 ? -3.878 -6.743 -7.054 1.00 76.31 114 LYS A O 1
ATOM 895 N N . LYS A 1 115 ? -4.632 -6.508 -9.163 1.00 78.19 115 LYS A N 1
ATOM 896 C CA . LYS A 1 115 ? -5.549 -5.410 -8.865 1.00 78.19 115 LYS A CA 1
ATOM 897 C C . LYS A 1 115 ? -6.827 -5.985 -8.233 1.00 78.19 115 LYS A C 1
ATOM 899 O O . LYS A 1 115 ? -7.348 -6.975 -8.759 1.00 78.19 115 LYS A O 1
ATOM 904 N N . PRO A 1 116 ? -7.335 -5.417 -7.127 1.00 75.75 116 PRO A N 1
ATOM 905 C CA . PRO A 1 116 ? -8.613 -5.838 -6.565 1.00 75.75 116 PRO A CA 1
ATOM 906 C C . PRO A 1 116 ? -9.752 -5.587 -7.564 1.00 75.75 116 PRO A C 1
ATOM 908 O O . PRO A 1 116 ? -9.716 -4.628 -8.334 1.00 75.75 116 PRO A O 1
ATOM 911 N N . ASN A 1 117 ? -10.765 -6.461 -7.557 1.00 73.25 117 ASN A N 1
ATOM 912 C CA . ASN A 1 117 ? -11.903 -6.361 -8.483 1.00 73.25 117 ASN A CA 1
ATOM 913 C C . ASN A 1 117 ? -12.783 -5.132 -8.199 1.00 73.25 117 ASN A C 1
ATOM 915 O O . ASN A 1 117 ? -13.380 -4.590 -9.123 1.00 73.25 117 ASN A O 1
ATOM 919 N N . ALA A 1 118 ? -12.869 -4.716 -6.933 1.00 82.25 118 ALA A N 1
ATOM 920 C CA . ALA A 1 118 ? -13.633 -3.558 -6.494 1.00 82.25 118 ALA A CA 1
ATOM 921 C C . ALA A 1 118 ? -12.902 -2.854 -5.338 1.00 82.25 118 ALA A C 1
ATOM 923 O O . ALA A 1 118 ? -12.294 -3.541 -4.510 1.00 82.25 118 ALA A O 1
ATOM 924 N N . PRO A 1 119 ? -12.937 -1.512 -5.275 1.00 88.88 119 PRO A N 1
ATOM 925 C CA . PRO A 1 119 ? -12.463 -0.775 -4.111 1.00 88.88 119 PRO A CA 1
ATOM 926 C C . PRO A 1 119 ? -13.404 -0.990 -2.918 1.00 88.88 119 PRO A C 1
ATOM 928 O O . PRO A 1 119 ? -14.601 -1.212 -3.093 1.00 88.88 119 PRO A O 1
ATOM 931 N N . GLN A 1 120 ? -12.862 -0.887 -1.706 1.00 91.31 120 GLN A N 1
ATOM 932 C CA . GLN A 1 120 ? -13.644 -0.793 -0.472 1.00 91.31 120 GLN A CA 1
ATOM 933 C C . GLN A 1 120 ? -13.574 0.640 0.055 1.00 91.31 120 GLN A C 1
ATOM 935 O O . GLN A 1 120 ? -12.585 1.337 -0.173 1.00 91.31 120 GLN A O 1
ATOM 940 N N . ILE A 1 121 ? -14.624 1.075 0.747 1.00 92.94 121 ILE A N 1
ATOM 941 C CA . ILE A 1 121 ? -14.682 2.396 1.374 1.00 92.94 121 ILE A CA 1
ATOM 942 C C . ILE A 1 121 ? -14.388 2.224 2.860 1.00 92.94 121 ILE A C 1
ATOM 944 O O . ILE A 1 121 ? -15.033 1.412 3.522 1.00 92.94 121 ILE A O 1
ATOM 948 N N . MET A 1 122 ? -13.428 2.999 3.359 1.00 95.44 122 MET A N 1
ATOM 949 C CA . MET A 1 122 ? -13.142 3.154 4.780 1.00 95.44 122 MET A CA 1
ATOM 950 C C . MET A 1 122 ? -13.586 4.551 5.203 1.00 95.44 122 MET A C 1
ATOM 952 O O . MET A 1 122 ? -13.079 5.544 4.678 1.00 95.44 122 MET A O 1
ATOM 956 N N . ALA A 1 123 ? -14.578 4.629 6.089 1.00 95.00 123 ALA A N 1
ATOM 957 C CA . ALA A 1 123 ? -15.000 5.900 6.665 1.00 95.00 123 ALA A CA 1
ATOM 958 C C . ALA A 1 123 ? -14.012 6.328 7.750 1.00 95.00 123 ALA A C 1
ATOM 960 O O . ALA A 1 123 ? -13.517 5.482 8.485 1.00 95.00 123 ALA A O 1
ATOM 961 N N . ILE A 1 124 ? -13.737 7.628 7.841 1.00 91.12 124 ILE A N 1
ATOM 962 C CA . ILE A 1 124 ? -12.815 8.199 8.826 1.00 91.12 124 ILE A CA 1
ATOM 963 C C . ILE A 1 124 ? -13.634 9.031 9.805 1.00 91.12 124 ILE A C 1
ATOM 965 O O . ILE A 1 124 ? -14.300 9.979 9.389 1.00 91.12 124 ILE A O 1
ATOM 969 N N . LEU A 1 125 ? -13.532 8.706 11.088 1.00 91.12 125 LEU A N 1
ATOM 970 C CA . LEU A 1 125 ? -14.155 9.414 12.194 1.00 91.12 125 LEU A CA 1
ATOM 971 C C . LEU A 1 125 ? -13.060 10.033 13.070 1.00 91.12 125 LEU A C 1
ATOM 973 O O . LEU A 1 125 ? -12.358 9.339 13.804 1.00 91.12 125 LEU A O 1
ATOM 977 N N . ASN A 1 126 ? -12.909 11.355 12.987 1.00 88.75 126 ASN A N 1
ATOM 978 C CA . ASN A 1 126 ? -11.942 12.091 13.799 1.00 88.75 126 ASN A CA 1
ATOM 979 C C . ASN A 1 126 ? -12.623 12.657 15.043 1.00 88.75 126 ASN A C 1
ATOM 981 O O . ASN A 1 126 ? -13.581 13.417 14.945 1.00 88.75 126 ASN A O 1
ATOM 985 N N . LEU A 1 127 ? -12.073 12.328 16.204 1.00 85.94 127 LEU A N 1
ATOM 986 C CA . LEU A 1 127 ? -12.599 12.659 17.526 1.00 85.94 127 LEU A CA 1
ATOM 987 C C . LEU A 1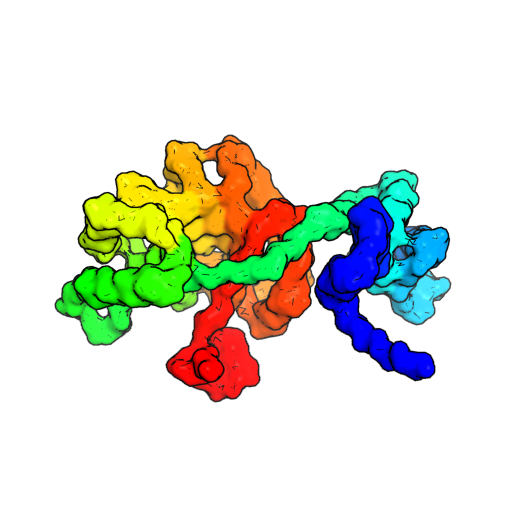 127 ? -11.890 13.866 18.167 1.00 85.94 127 LEU A C 1
ATOM 989 O O . LEU A 1 127 ? -12.039 14.145 19.356 1.00 85.94 127 LEU A O 1
ATOM 993 N N . THR A 1 128 ? -11.072 14.582 17.399 1.00 73.00 128 THR A N 1
ATOM 994 C CA . THR A 1 128 ? -10.365 15.773 17.876 1.00 73.00 128 THR A CA 1
ATOM 995 C C . THR A 1 128 ? -11.341 16.940 18.062 1.00 73.00 128 THR A C 1
ATOM 997 O O . THR A 1 128 ? -12.119 17.191 17.141 1.00 73.00 128 THR A O 1
ATOM 1000 N N . PRO A 1 129 ? -11.285 17.692 19.179 1.00 63.59 129 PRO A N 1
ATOM 1001 C CA . PRO A 1 129 ? -12.073 18.910 19.339 1.00 63.59 129 PRO A CA 1
ATOM 1002 C C . PRO A 1 129 ? -11.769 19.896 18.209 1.00 63.59 129 PRO A C 1
ATOM 1004 O O . PRO A 1 129 ? -10.603 20.064 17.837 1.00 63.59 129 PRO A O 1
ATOM 1007 N N . ASP A 1 130 ? -12.790 20.578 17.689 1.00 53.72 130 ASP A N 1
ATOM 1008 C CA . ASP A 1 130 ? -12.558 21.750 16.850 1.00 53.72 130 ASP A CA 1
ATOM 1009 C C . ASP A 1 130 ? -11.774 22.780 17.677 1.00 53.72 130 ASP A C 1
ATOM 1011 O O . ASP A 1 130 ? -12.103 23.052 18.835 1.00 53.72 130 ASP A O 1
ATOM 1015 N N . SER A 1 131 ? -10.708 23.321 17.088 1.00 40.06 131 SER A N 1
ATOM 1016 C CA . SER A 1 131 ? -9.617 24.093 17.707 1.00 40.06 131 SER A CA 1
ATOM 1017 C C . SER A 1 131 ? -10.016 25.422 18.378 1.00 40.06 131 SER A C 1
ATOM 1019 O O . SER A 1 131 ? -9.165 26.274 18.600 1.00 40.06 131 SER A O 1
ATOM 1021 N N . PHE A 1 132 ? -11.297 25.625 18.688 1.00 33.22 132 PHE A N 1
ATOM 1022 C CA . PHE A 1 132 ? -11.852 26.865 19.227 1.00 33.22 132 PHE A CA 1
ATOM 1023 C C . PHE A 1 132 ? -12.517 26.736 20.606 1.00 33.22 132 PHE A C 1
ATOM 1025 O O . PHE A 1 132 ? -12.811 27.763 21.212 1.00 33.22 132 PHE A O 1
ATOM 1032 N N . TYR A 1 133 ? -12.727 25.529 21.151 1.00 32.28 133 TYR A N 1
ATOM 1033 C CA . TYR A 1 133 ? -13.418 25.372 22.442 1.00 32.28 133 TYR A CA 1
ATOM 1034 C C . TYR A 1 133 ? -12.769 24.326 23.360 1.00 32.28 133 TYR A C 1
ATOM 1036 O O . TYR A 1 133 ? -13.251 23.201 23.492 1.00 32.28 133 TYR A O 1
ATOM 1044 N N . GLU A 1 134 ? -11.729 24.743 24.093 1.00 40.59 134 GLU A N 1
ATOM 1045 C CA . GLU A 1 134 ? -11.005 23.961 25.120 1.00 40.59 134 GLU A CA 1
ATOM 1046 C C . GLU A 1 134 ? -11.879 23.425 26.277 1.00 40.59 134 GLU A C 1
ATOM 1048 O O . GLU A 1 134 ? -11.416 22.625 27.085 1.00 40.59 134 GLU A O 1
ATOM 1053 N N . LYS A 1 135 ? -13.151 23.838 26.379 1.00 39.78 135 LYS A N 1
ATOM 1054 C CA . LYS A 1 135 ? -14.078 23.420 27.451 1.00 39.78 135 LYS A CA 1
ATOM 1055 C C . LYS A 1 135 ? -15.280 22.596 26.990 1.00 39.78 135 LYS A C 1
ATOM 1057 O O . LYS A 1 135 ? -16.100 22.227 27.833 1.00 39.78 135 LYS A O 1
ATOM 1062 N N . SER A 1 136 ? -15.418 22.292 25.697 1.00 40.66 136 SER A N 1
ATOM 1063 C CA . SER A 1 136 ? -16.461 21.351 25.280 1.00 40.66 136 SER A CA 1
ATOM 1064 C C . SER A 1 136 ? -16.000 19.938 25.634 1.00 40.66 136 SER A C 1
ATOM 1066 O O . SER A 1 136 ? -14.954 19.481 25.176 1.00 40.66 136 SER A O 1
ATOM 1068 N N . ARG A 1 137 ? -16.736 19.259 26.522 1.00 51.66 137 ARG A N 1
ATOM 1069 C CA . ARG A 1 137 ? -16.574 17.812 26.708 1.00 51.66 137 ARG A CA 1
ATOM 1070 C C . ARG A 1 137 ? -16.645 17.195 25.320 1.00 51.66 137 ARG A C 1
ATOM 1072 O O . ARG 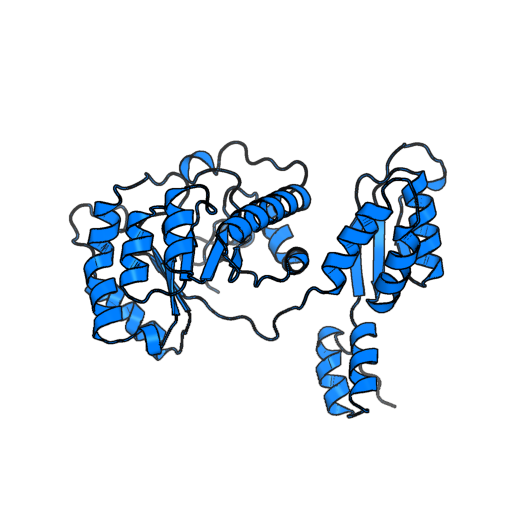A 1 137 ? -17.567 17.515 24.574 1.00 51.66 137 ARG A O 1
ATOM 1079 N N . PHE A 1 138 ? -15.660 16.371 24.991 1.00 61.09 138 PHE A N 1
ATOM 1080 C CA . PHE A 1 138 ? -15.702 15.543 23.800 1.00 61.09 138 PHE A CA 1
ATOM 1081 C C . PHE A 1 138 ? -17.100 14.905 23.675 1.00 61.09 138 PHE A C 1
ATOM 1083 O O . PHE A 1 138 ? -17.574 14.281 24.626 1.00 61.09 138 PHE A O 1
ATOM 1090 N N . ASP A 1 139 ? -17.784 15.140 22.552 1.00 75.81 139 ASP A N 1
ATOM 1091 C CA . ASP A 1 139 ? -19.162 14.688 22.348 1.00 75.81 139 ASP A CA 1
ATOM 1092 C C . ASP A 1 139 ? -19.166 13.254 21.809 1.00 75.81 139 ASP A C 1
ATOM 1094 O O . ASP A 1 139 ? -19.330 12.993 20.614 1.00 75.81 139 ASP A O 1
ATOM 1098 N N . SER A 1 140 ? -18.944 12.312 22.722 1.00 82.25 140 SER A N 1
ATOM 1099 C CA . SER A 1 140 ? -19.020 10.875 22.462 1.00 82.25 140 SER A CA 1
ATOM 1100 C C . SER A 1 140 ? -20.363 10.462 21.860 1.00 82.25 140 SER A C 1
ATOM 1102 O O . SER A 1 140 ? -20.395 9.565 21.021 1.00 82.25 140 SER A O 1
ATOM 1104 N N . LYS A 1 141 ? -21.467 11.132 22.221 1.00 86.25 141 LYS A N 1
ATOM 1105 C CA . LYS A 1 141 ? -22.798 10.828 21.683 1.00 86.25 141 LYS A CA 1
ATOM 1106 C C . LYS A 1 141 ? -22.863 11.118 20.195 1.00 86.25 141 LYS A C 1
ATOM 1108 O O . LYS A 1 141 ? -23.263 10.243 19.437 1.00 86.25 141 LYS A O 1
ATOM 1113 N N . LYS A 1 142 ? -22.396 12.293 19.769 1.00 89.00 142 LYS A N 1
ATOM 1114 C CA . LYS A 1 142 ? -22.337 12.642 18.345 1.00 89.00 142 LYS A CA 1
ATOM 1115 C C . LYS A 1 142 ? -21.458 11.670 17.552 1.00 89.00 142 LYS A C 1
ATOM 1117 O O . LYS A 1 142 ? -21.831 11.262 16.456 1.00 89.00 142 LYS A O 1
ATOM 1122 N N . ALA A 1 143 ? -20.316 11.266 18.109 1.00 90.50 143 ALA A N 1
ATOM 1123 C CA . ALA A 1 143 ? -19.448 10.273 17.476 1.00 90.50 143 ALA A CA 1
ATOM 1124 C C . ALA A 1 143 ? -20.143 8.907 17.323 1.00 90.50 143 ALA A C 1
ATOM 1126 O O . ALA A 1 143 ? -20.049 8.281 16.269 1.00 90.50 143 ALA A O 1
ATOM 1127 N N . LEU A 1 144 ? -20.875 8.457 18.347 1.00 93.25 144 LEU A N 1
ATOM 1128 C CA . LEU A 1 144 ? -21.663 7.225 18.289 1.00 93.25 144 LEU A CA 1
ATOM 1129 C C . LEU A 1 144 ? -22.810 7.319 17.277 1.00 93.25 144 LEU A C 1
ATOM 1131 O O . LEU A 1 144 ? -22.988 6.393 16.490 1.00 93.25 144 LEU A O 1
ATOM 1135 N N . GLU A 1 145 ? -23.548 8.430 17.247 1.00 93.88 145 GLU A N 1
ATOM 1136 C CA . GLU A 1 145 ? -24.584 8.686 16.238 1.00 93.88 145 GLU A CA 1
ATOM 1137 C C . GLU A 1 145 ? -24.016 8.576 14.817 1.00 93.88 145 GLU A C 1
ATOM 1139 O O . GLU A 1 145 ? -24.618 7.934 13.957 1.00 93.88 145 GLU A O 1
ATOM 1144 N N . GLU A 1 146 ? -22.828 9.136 14.572 1.00 94.12 146 GLU A N 1
ATOM 1145 C CA . GLU A 1 146 ? -22.152 9.027 13.279 1.00 94.12 146 GLU A CA 1
ATOM 1146 C C . GLU A 1 146 ? -21.746 7.580 12.955 1.00 94.12 146 GLU A C 1
ATOM 1148 O O . GLU A 1 146 ? -21.961 7.127 11.829 1.00 94.12 146 GLU A O 1
ATOM 1153 N N . ILE A 1 147 ? -21.238 6.814 13.931 1.00 95.00 147 ILE A N 1
ATOM 1154 C CA . ILE A 1 147 ? -20.942 5.381 13.755 1.00 95.00 147 ILE A CA 1
ATOM 1155 C C . ILE A 1 147 ? -22.205 4.621 13.347 1.00 95.00 147 ILE A C 1
ATOM 1157 O O . ILE A 1 147 ? -22.179 3.894 12.355 1.00 95.00 147 ILE A O 1
ATOM 1161 N N . TYR A 1 148 ? -23.318 4.806 14.059 1.00 96.50 148 TYR A N 1
ATOM 1162 C CA . TYR A 1 148 ? -24.577 4.140 13.725 1.00 96.50 148 TYR A CA 1
ATOM 1163 C C . TYR A 1 148 ? -25.072 4.522 12.324 1.00 96.50 148 TYR A C 1
ATOM 1165 O O . TYR A 1 148 ? -25.411 3.638 11.539 1.00 96.50 148 TYR A O 1
ATOM 1173 N N . GLN A 1 149 ? -25.005 5.802 11.947 1.00 96.56 149 GLN A N 1
ATOM 1174 C CA . GLN A 1 149 ? -25.354 6.245 10.592 1.00 96.56 149 GLN A CA 1
ATOM 1175 C C . GLN A 1 149 ? -24.460 5.620 9.508 1.00 96.56 149 GLN A C 1
ATOM 1177 O O . GLN A 1 149 ? -24.932 5.313 8.411 1.00 96.56 149 GLN A O 1
ATOM 1182 N N . LEU A 1 150 ? -23.160 5.444 9.771 1.00 95.44 150 LEU A N 1
ATOM 1183 C CA . LEU A 1 150 ? -22.244 4.772 8.843 1.00 95.44 150 LEU A CA 1
ATOM 1184 C C . LEU A 1 150 ? -22.610 3.293 8.674 1.00 95.44 150 LEU A C 1
ATOM 1186 O O . LEU A 1 150 ? -22.622 2.793 7.545 1.00 95.44 150 LEU A O 1
ATOM 1190 N N . LEU A 1 151 ? -22.958 2.615 9.769 1.00 95.56 151 LEU A N 1
ATOM 1191 C CA . LEU A 1 151 ? -23.414 1.225 9.741 1.00 95.56 151 LEU A CA 1
ATOM 1192 C C . LEU A 1 151 ? -24.731 1.076 8.966 1.00 95.56 151 LEU A C 1
ATOM 1194 O O . LEU A 1 151 ? -24.837 0.186 8.124 1.00 95.56 151 LEU A O 1
ATOM 1198 N N . GLU A 1 152 ? -25.698 1.975 9.167 1.00 95.81 152 GLU A N 1
ATOM 1199 C CA . GLU A 1 152 ? -26.963 2.002 8.411 1.00 95.81 152 GLU A CA 1
ATOM 1200 C C . GLU A 1 152 ? -26.744 2.196 6.904 1.00 95.81 152 GLU A C 1
ATOM 1202 O O . GLU A 1 152 ? -27.446 1.608 6.081 1.00 95.81 152 GLU A O 1
ATOM 1207 N N . LYS A 1 153 ? -25.720 2.969 6.523 1.00 94.81 153 LYS A N 1
ATOM 1208 C CA . LYS A 1 153 ? -25.294 3.147 5.124 1.00 94.81 153 LYS A CA 1
ATOM 1209 C C . LYS A 1 153 ? -24.540 1.937 4.554 1.00 94.81 153 LYS A C 1
ATOM 1211 O O . LYS A 1 153 ? -24.137 1.972 3.391 1.00 94.81 153 LYS A O 1
ATOM 1216 N N . GLY A 1 154 ? -24.331 0.882 5.343 1.00 93.94 154 GLY A N 1
ATOM 1217 C CA . GLY A 1 154 ? -23.621 -0.329 4.935 1.00 93.94 154 GLY A CA 1
ATOM 1218 C C . GLY A 1 154 ? -22.102 -0.166 4.858 1.00 93.94 154 GLY A C 1
ATOM 1219 O O . GLY A 1 154 ? -21.442 -0.933 4.156 1.00 93.94 154 GLY A O 1
ATOM 1220 N N . ILE A 1 155 ? -21.525 0.829 5.542 1.00 95.00 155 ILE A N 1
ATOM 1221 C CA . ILE A 1 155 ? -20.070 0.982 5.624 1.00 95.00 155 ILE A CA 1
ATOM 1222 C C . ILE A 1 155 ? -19.498 -0.098 6.545 1.00 95.00 155 ILE A C 1
ATOM 1224 O O . ILE A 1 155 ? -19.821 -0.165 7.727 1.00 95.00 155 ILE A O 1
ATOM 1228 N N . THR A 1 156 ? -18.607 -0.929 6.004 1.00 94.56 156 THR A N 1
ATOM 1229 C CA . THR A 1 156 ? -18.044 -2.089 6.717 1.00 94.56 156 THR A CA 1
ATOM 1230 C C . THR A 1 156 ? -16.631 -1.867 7.256 1.00 94.56 156 THR A C 1
ATOM 1232 O O . THR A 1 156 ? -16.076 -2.772 7.875 1.00 94.56 156 THR A O 1
ATOM 1235 N N . LEU A 1 157 ? -16.012 -0.716 6.977 1.00 96.94 157 LEU A N 1
ATOM 1236 C CA . LEU A 1 157 ? -14.681 -0.334 7.455 1.00 96.94 157 LEU A CA 1
ATOM 1237 C C . LEU A 1 157 ? -14.761 1.079 8.039 1.00 96.94 157 LEU A C 1
ATOM 1239 O O . LEU A 1 157 ? -15.101 2.019 7.317 1.00 96.94 157 LEU A O 1
ATOM 1243 N N . ILE A 1 158 ? -14.451 1.224 9.324 1.00 97.31 158 ILE A N 1
ATOM 1244 C CA . ILE A 1 158 ? -14.515 2.506 10.036 1.00 97.31 158 ILE A CA 1
ATOM 1245 C C . ILE A 1 158 ? -13.185 2.713 10.761 1.00 97.31 158 ILE A C 1
ATOM 1247 O O . ILE A 1 158 ? -12.797 1.880 11.574 1.00 97.31 158 ILE A O 1
ATOM 1251 N N . ASP A 1 159 ? -12.491 3.800 10.446 1.00 96.69 159 ASP A N 1
ATOM 1252 C CA . ASP A 1 159 ? -11.247 4.236 11.075 1.00 96.69 159 ASP A CA 1
ATOM 1253 C C . ASP A 1 159 ? -11.537 5.360 12.063 1.00 96.69 159 ASP A C 1
ATOM 1255 O O . ASP A 1 159 ? -12.198 6.338 11.715 1.00 96.69 159 ASP A O 1
ATOM 1259 N N . ILE A 1 160 ? -11.091 5.194 13.304 1.00 95.31 160 ILE A N 1
ATOM 1260 C CA . ILE A 1 160 ? -11.386 6.105 14.407 1.00 95.31 160 ILE A CA 1
ATOM 1261 C C . ILE A 1 160 ? -10.068 6.643 14.947 1.00 95.31 160 ILE A C 1
ATOM 1263 O O . ILE A 1 160 ? -9.232 5.870 15.408 1.00 95.31 160 ILE A O 1
ATOM 1267 N N . GLY A 1 161 ? -9.903 7.964 14.923 1.00 92.62 161 GLY A N 1
ATOM 1268 C CA . GLY A 1 161 ? -8.713 8.646 15.433 1.00 92.62 161 GLY A CA 1
ATOM 1269 C C . GLY A 1 161 ? -9.076 9.692 16.478 1.00 92.62 161 GLY A C 1
ATOM 1270 O O . GLY A 1 161 ? -9.951 10.525 16.245 1.00 92.62 161 GLY A O 1
ATOM 1271 N N . ALA A 1 162 ? -8.406 9.678 17.633 1.00 89.12 162 ALA A N 1
ATOM 1272 C CA . ALA A 1 162 ? -8.616 10.661 18.708 1.00 89.12 162 ALA A CA 1
ATOM 1273 C C . ALA A 1 162 ? -7.437 11.617 18.934 1.00 89.12 162 ALA A C 1
ATOM 1275 O O . ALA A 1 162 ? -7.568 12.601 19.679 1.00 89.12 162 ALA A O 1
ATOM 1276 N N . ALA A 1 163 ? -6.326 11.373 18.242 1.00 84.56 163 ALA A N 1
ATOM 1277 C CA . ALA A 1 163 ? -5.185 12.264 18.137 1.00 84.56 163 ALA A CA 1
ATOM 1278 C C . ALA A 1 163 ? -5.113 12.860 16.724 1.00 84.56 163 ALA A C 1
ATOM 1280 O O . ALA A 1 163 ? -5.404 12.198 15.731 1.00 84.56 163 ALA A O 1
ATOM 1281 N N . SER A 1 164 ? -4.729 14.134 16.622 1.00 79.38 164 SER A N 1
ATOM 1282 C CA . SER A 1 164 ? -4.507 14.749 15.314 1.00 79.38 164 SER A CA 1
ATOM 1283 C C . SER A 1 164 ? -3.214 14.204 14.711 1.00 79.38 164 SER A C 1
ATOM 1285 O O . SER A 1 164 ? -2.159 14.288 15.330 1.00 79.38 164 SER A O 1
ATOM 1287 N N . SER A 1 165 ? -3.290 13.738 13.467 1.00 71.75 165 SER A N 1
ATOM 1288 C CA . SER A 1 165 ? -2.139 13.429 12.608 1.00 71.75 165 SER A CA 1
ATOM 1289 C C . SER A 1 165 ? -1.840 14.542 11.588 1.00 71.75 165 SER A C 1
ATOM 1291 O O . SER A 1 165 ? -1.046 14.364 10.660 1.00 71.75 165 SER A O 1
ATOM 1293 N N . ARG A 1 166 ? -2.498 15.705 11.721 1.00 72.69 166 ARG A N 1
ATOM 1294 C CA . ARG A 1 166 ? -2.295 16.865 10.840 1.00 72.69 166 ARG A CA 1
ATOM 1295 C C . ARG A 1 166 ? -0.886 17.455 11.021 1.00 72.69 166 ARG A C 1
ATOM 1297 O O . ARG A 1 166 ? -0.322 17.381 12.109 1.00 72.69 166 ARG A O 1
ATOM 1304 N N . PRO A 1 167 ? -0.318 18.085 9.977 1.00 63.03 167 PRO A N 1
ATOM 1305 C CA . PRO A 1 167 ? 0.942 18.805 10.110 1.00 63.03 167 PRO A CA 1
ATOM 1306 C C . PRO A 1 167 ? 0.894 19.808 11.266 1.00 63.03 167 PRO A C 1
ATOM 1308 O O . PRO A 1 167 ? -0.123 20.477 11.436 1.00 63.03 167 PRO A O 1
ATOM 1311 N N . GLN A 1 168 ? 1.990 19.907 12.022 1.00 63.00 168 GLN A N 1
ATOM 1312 C CA . GLN A 1 168 ? 2.157 20.819 13.166 1.00 63.00 168 GLN A CA 1
ATOM 1313 C C . GLN A 1 168 ? 1.265 20.537 14.388 1.00 63.00 168 GLN A C 1
ATOM 1315 O O . GLN A 1 168 ? 1.311 21.310 15.344 1.00 63.00 168 GLN A O 1
ATOM 1320 N N . SER A 1 169 ? 0.475 19.457 14.417 1.00 68.88 169 SER A N 1
ATOM 1321 C CA . SER A 1 169 ? -0.266 19.132 15.637 1.00 68.88 169 SER A CA 1
ATOM 1322 C C . SER A 1 169 ? 0.660 18.637 16.742 1.00 68.88 169 SER A C 1
ATOM 1324 O O . SER A 1 169 ? 1.559 17.828 16.500 1.00 68.88 169 SER A O 1
ATOM 1326 N N . GLU A 1 170 ? 0.410 19.099 17.964 1.00 71.00 170 GLU A N 1
ATOM 1327 C CA . GLU A 1 170 ? 1.125 18.623 19.142 1.00 71.00 170 GLU A CA 1
ATOM 1328 C C . GLU A 1 170 ? 0.772 17.166 19.450 1.00 71.00 170 GLU A C 1
ATOM 1330 O O . GLU A 1 170 ? -0.376 16.734 19.310 1.00 71.00 170 GLU A O 1
ATOM 1335 N N . ILE A 1 171 ? 1.781 16.412 19.885 1.00 78.06 171 ILE A N 1
ATOM 1336 C CA . ILE A 1 171 ? 1.583 15.071 20.426 1.00 78.06 171 ILE A CA 1
ATOM 1337 C C . ILE A 1 171 ? 0.852 15.220 21.761 1.00 78.06 171 ILE A C 1
ATOM 1339 O O . ILE A 1 171 ? 1.382 15.814 22.698 1.00 78.06 171 ILE A O 1
ATOM 1343 N N . ILE A 1 172 ? -0.365 14.685 21.839 1.00 84.88 172 ILE A N 1
ATOM 1344 C CA . ILE A 1 172 ? -1.151 14.675 23.077 1.00 84.88 172 ILE A CA 1
ATOM 1345 C C . ILE A 1 172 ? -0.713 13.535 24.001 1.00 84.88 172 ILE A C 1
ATOM 1347 O O . ILE A 1 172 ? -0.179 12.533 23.535 1.00 84.88 172 ILE A O 1
ATOM 1351 N N . ASP A 1 173 ? -0.980 13.663 25.303 1.00 89.44 173 ASP A N 1
ATOM 1352 C CA . ASP A 1 173 ? -0.810 12.558 26.255 1.00 89.44 173 ASP A CA 1
ATOM 1353 C C . ASP A 1 173 ? -1.735 11.383 25.859 1.00 89.44 173 ASP A C 1
ATOM 1355 O O . ASP A 1 173 ? -2.925 11.616 25.600 1.00 89.44 173 ASP A O 1
ATOM 1359 N N . PRO A 1 174 ? -1.244 10.126 25.822 1.00 91.00 174 PRO A N 1
ATOM 1360 C CA . PRO A 1 174 ? -2.067 8.958 25.508 1.00 91.00 174 PRO A CA 1
ATOM 1361 C C . PRO A 1 174 ? -3.304 8.825 26.406 1.00 91.00 174 PRO A C 1
ATOM 1363 O O . PRO A 1 174 ? -4.323 8.318 25.952 1.00 91.00 174 PRO A O 1
ATOM 1366 N N . LYS A 1 175 ? -3.278 9.314 27.653 1.00 92.25 175 LYS A N 1
ATOM 1367 C CA . LYS A 1 175 ? -4.466 9.327 28.523 1.00 92.25 175 LYS A CA 1
ATOM 1368 C C . LYS A 1 175 ? -5.580 10.208 27.968 1.00 92.25 175 LYS A C 1
ATOM 1370 O O . LYS A 1 175 ? -6.733 9.802 27.998 1.00 92.25 175 LYS A O 1
ATOM 1375 N N . ILE A 1 176 ? -5.243 11.372 27.410 1.00 90.19 176 ILE A N 1
ATOM 1376 C CA . ILE A 1 176 ? -6.228 12.279 26.798 1.00 90.19 176 ILE A CA 1
ATOM 1377 C C . ILE A 1 176 ? -6.866 11.609 25.579 1.00 90.19 176 ILE A C 1
ATOM 1379 O O . ILE A 1 176 ? -8.074 11.709 25.369 1.00 90.19 176 ILE A O 1
ATOM 1383 N N . GLU A 1 177 ? -6.058 10.923 24.772 1.00 91.94 177 GLU A N 1
ATOM 1384 C CA . GLU A 1 177 ? -6.544 10.151 23.630 1.00 91.94 177 GLU A CA 1
ATOM 1385 C C . GLU A 1 177 ? -7.482 9.016 24.078 1.00 91.94 177 GLU A C 1
ATOM 1387 O O . GLU A 1 177 ? -8.584 8.873 23.549 1.00 91.94 177 GLU A O 1
ATOM 1392 N N . GLN A 1 178 ? -7.081 8.253 25.096 1.00 93.75 178 GLN A N 1
ATOM 1393 C CA . GLN A 1 178 ? -7.858 7.147 25.660 1.00 93.75 178 GLN A CA 1
ATOM 1394 C C . GLN A 1 178 ? -9.172 7.611 26.293 1.00 93.75 178 GLN A C 1
ATOM 1396 O O . GLN A 1 178 ? -10.204 6.977 26.081 1.00 93.75 178 GLN A O 1
ATOM 1401 N N . ASP A 1 179 ? -9.169 8.733 27.016 1.00 91.44 179 ASP A N 1
ATOM 1402 C CA . ASP A 1 179 ? -10.372 9.302 27.628 1.00 91.44 179 ASP A CA 1
ATOM 1403 C C . ASP A 1 179 ? -11.419 9.682 26.571 1.00 91.44 179 ASP A C 1
ATOM 1405 O O . ASP A 1 179 ? -12.612 9.462 26.781 1.00 91.44 179 ASP A O 1
ATOM 1409 N N . ARG A 1 180 ? -10.986 10.179 25.402 1.00 90.50 180 ARG A N 1
ATOM 1410 C CA . ARG A 1 180 ? -11.878 10.449 24.257 1.00 90.50 180 ARG A CA 1
ATOM 1411 C C . ARG A 1 180 ? -12.451 9.164 23.655 1.00 90.50 180 ARG A C 1
ATOM 1413 O O . ARG A 1 180 ? -13.589 9.147 23.204 1.00 90.50 180 ARG A O 1
ATOM 1420 N N . LEU A 1 181 ? -11.678 8.082 23.643 1.00 93.06 181 LEU A N 1
ATOM 1421 C CA . LEU A 1 181 ? -12.080 6.815 23.027 1.00 93.06 181 LEU A CA 1
ATOM 1422 C C . LEU A 1 181 ? -12.948 5.944 23.939 1.00 93.06 181 LEU A C 1
ATOM 1424 O O . LEU A 1 181 ? -13.745 5.152 23.442 1.00 93.06 181 LEU A O 1
ATOM 1428 N N . LYS A 1 182 ? -12.816 6.081 25.261 1.00 93.44 182 LYS A N 1
ATOM 1429 C CA . LYS A 1 182 ? -13.348 5.142 26.257 1.00 93.44 182 LYS A CA 1
ATOM 1430 C C . LYS A 1 182 ? -14.818 4.769 26.054 1.00 93.44 182 LYS A C 1
ATOM 1432 O O . LYS A 1 182 ? -15.148 3.584 26.042 1.00 93.44 182 LYS A O 1
ATOM 1437 N N . GLU A 1 183 ? -15.695 5.758 25.897 1.00 93.06 183 GLU A N 1
ATOM 1438 C CA . GLU A 1 183 ? -17.135 5.511 25.729 1.00 93.06 183 GLU A CA 1
ATOM 1439 C C . GLU A 1 183 ? -17.445 4.811 24.398 1.00 93.06 183 GLU A C 1
ATOM 1441 O O . GLU A 1 183 ? -18.267 3.898 24.354 1.00 93.06 183 GLU A O 1
ATOM 1446 N N . ILE A 1 184 ? -16.727 5.169 23.332 1.00 94.69 184 ILE A N 1
ATOM 1447 C CA . ILE A 1 184 ? -16.902 4.591 21.994 1.00 94.69 184 ILE A CA 1
ATOM 1448 C C . ILE A 1 184 ? -16.427 3.137 21.960 1.00 94.69 184 ILE A C 1
ATOM 1450 O O . ILE A 1 184 ? -17.129 2.268 21.445 1.00 94.69 184 ILE A O 1
ATOM 1454 N N . LEU A 1 185 ? -15.262 2.852 22.549 1.00 95.88 185 LEU A N 1
ATOM 1455 C CA . LEU A 1 185 ? -14.730 1.493 22.658 1.00 95.88 185 LEU A CA 1
ATOM 1456 C C . LEU A 1 185 ? -15.677 0.582 23.451 1.00 95.88 185 LEU A C 1
ATOM 1458 O O . LEU A 1 185 ? -15.913 -0.565 23.061 1.00 95.88 185 LEU A O 1
ATOM 1462 N N . LEU A 1 186 ? -16.242 1.096 24.550 1.00 96.38 186 LEU A N 1
ATOM 1463 C CA . LEU A 1 186 ? -17.192 0.351 25.370 1.00 96.38 186 LEU A CA 1
ATOM 1464 C C . LEU A 1 186 ? -18.475 0.032 24.597 1.00 96.38 186 LEU A C 1
ATOM 1466 O O . LEU A 1 186 ? -18.925 -1.111 24.643 1.00 96.38 186 LEU A O 1
ATOM 1470 N N . GLU A 1 187 ? -19.032 1.007 23.877 1.00 96.38 187 GLU A N 1
ATOM 1471 C CA . GLU A 1 187 ? -20.250 0.840 23.077 1.00 96.38 187 GLU A CA 1
ATOM 1472 C C . GLU A 1 187 ? -20.050 -0.159 21.927 1.00 96.38 187 GLU A C 1
ATOM 1474 O O . GLU A 1 187 ? -20.844 -1.086 21.761 1.00 96.38 187 GLU A O 1
ATOM 1479 N N . ILE A 1 188 ? -18.944 -0.048 21.175 1.00 96.31 188 ILE A N 1
ATOM 1480 C CA . ILE A 1 188 ? -18.612 -0.982 20.083 1.00 96.31 188 ILE A CA 1
ATOM 1481 C C . ILE A 1 188 ? -18.558 -2.424 20.598 1.00 96.31 188 ILE A C 1
ATOM 1483 O O . ILE A 1 188 ? -19.072 -3.343 19.948 1.00 96.31 188 ILE A O 1
ATOM 1487 N N . LYS A 1 189 ? -17.959 -2.633 21.776 1.00 97.31 189 LYS A N 1
ATOM 1488 C CA . LYS A 1 189 ? -17.849 -3.952 22.401 1.00 97.31 189 LYS A CA 1
ATOM 1489 C C . LYS A 1 189 ? -19.188 -4.447 22.953 1.00 97.31 189 LYS A C 1
ATOM 1491 O O . LYS A 1 189 ? -19.550 -5.597 22.698 1.00 97.31 189 LYS A O 1
ATOM 1496 N N . SER A 1 190 ? -19.908 -3.614 23.708 1.00 97.50 190 SER A N 1
ATOM 1497 C CA . SER A 1 190 ? -21.135 -3.994 24.422 1.00 97.50 190 SER A CA 1
ATOM 1498 C C . SER A 1 190 ? -22.287 -4.299 23.460 1.00 97.50 190 SER A C 1
ATOM 1500 O O . SER A 1 190 ? -22.944 -5.330 23.605 1.00 97.50 190 SER A O 1
ATOM 1502 N N . GLN A 1 191 ? -22.453 -3.474 22.423 1.00 97.50 191 GLN A N 1
ATOM 1503 C CA . GLN A 1 191 ? -23.468 -3.644 21.379 1.00 97.50 191 GLN A CA 1
ATOM 1504 C C . GLN A 1 191 ? -23.019 -4.577 20.254 1.00 97.50 191 GLN A C 1
ATOM 1506 O O . GLN A 1 191 ? -23.763 -4.826 19.308 1.00 97.50 191 GLN A O 1
ATOM 1511 N N . LYS A 1 192 ? -21.798 -5.119 20.347 1.00 97.12 192 LYS A N 1
ATOM 1512 C CA . LYS A 1 192 ? -21.207 -6.029 19.358 1.00 97.12 192 LYS A CA 1
ATOM 1513 C C . LYS A 1 192 ? -21.176 -5.450 17.940 1.00 97.12 192 LYS A C 1
ATOM 1515 O O . LYS A 1 192 ? -21.285 -6.194 16.965 1.00 97.12 192 LYS A O 1
ATOM 1520 N N . LEU A 1 193 ? -20.964 -4.139 17.808 1.00 97.00 193 LEU A N 1
ATOM 1521 C CA . LEU A 1 193 ? -20.929 -3.461 16.506 1.00 97.00 193 LEU A CA 1
ATOM 1522 C C . LEU A 1 193 ? -19.825 -4.017 15.596 1.00 97.00 193 LEU A C 1
ATOM 1524 O O . LEU A 1 193 ? -19.955 -3.981 14.373 1.00 97.00 193 LEU A O 1
ATOM 1528 N N . TYR A 1 194 ? -18.768 -4.597 16.177 1.00 96.00 194 TYR A N 1
ATOM 1529 C CA . TYR A 1 194 ? -17.688 -5.287 15.460 1.00 96.00 194 TYR A CA 1
ATOM 1530 C C . TYR A 1 194 ? -18.159 -6.484 14.608 1.00 96.00 194 TYR A C 1
ATOM 1532 O O . TYR A 1 194 ? -17.398 -7.000 13.792 1.00 96.00 194 TYR A O 1
ATOM 1540 N N . GLN A 1 195 ? -19.401 -6.951 14.786 1.00 96.19 195 GLN A N 1
ATOM 1541 C CA . GLN A 1 195 ? -20.020 -7.960 13.918 1.00 96.19 195 GLN A CA 1
ATOM 1542 C C . GLN A 1 195 ? -20.578 -7.357 12.620 1.00 96.19 195 GLN A C 1
ATOM 1544 O O . GLN A 1 195 ? -20.716 -8.067 11.626 1.00 96.19 195 GLN A O 1
ATOM 1549 N N . CYS A 1 196 ? -20.870 -6.055 12.616 1.00 95.88 196 CYS A N 1
ATOM 1550 C CA . CYS A 1 196 ? -21.411 -5.319 11.473 1.00 95.88 196 CYS A CA 1
ATOM 1551 C C . CYS A 1 196 ? -20.305 -4.671 10.624 1.00 95.88 196 CYS A C 1
ATOM 1553 O O . CYS A 1 196 ? -20.427 -4.590 9.403 1.00 95.88 196 CYS A O 1
ATOM 1555 N N . ALA A 1 197 ? -19.218 -4.221 11.258 1.00 96.75 197 ALA A N 1
ATOM 1556 C CA . ALA A 1 197 ? -18.090 -3.574 10.593 1.00 96.75 197 ALA A CA 1
ATOM 1557 C C . ALA A 1 197 ? -16.755 -3.917 11.261 1.00 96.75 197 ALA A C 1
ATOM 1559 O O . ALA A 1 197 ? -16.695 -4.254 12.441 1.00 96.75 197 ALA A O 1
ATOM 1560 N N . LYS A 1 198 ? -15.661 -3.780 10.508 1.00 97.75 198 LYS A N 1
ATOM 1561 C CA . LYS A 1 198 ? -14.310 -3.808 11.069 1.00 97.75 198 LYS A CA 1
ATOM 1562 C C . LYS A 1 198 ? -13.911 -2.403 11.494 1.00 97.75 198 LYS A C 1
ATOM 1564 O O . LYS A 1 198 ? -13.898 -1.484 10.672 1.00 97.75 198 LYS A O 1
ATOM 1569 N N . PHE A 1 199 ? -13.541 -2.278 12.759 1.00 98.25 199 PHE A N 1
ATOM 1570 C CA . PHE A 1 199 ? -13.051 -1.034 13.332 1.00 98.25 199 PHE A CA 1
ATOM 1571 C C . PHE A 1 199 ? -11.525 -0.991 13.308 1.00 98.25 199 PHE A C 1
ATOM 1573 O O . PHE A 1 199 ? -10.855 -1.972 13.661 1.00 98.25 199 PHE A O 1
ATOM 1580 N N . SER A 1 200 ? -11.016 0.153 12.863 1.00 98.19 200 SER A N 1
ATOM 1581 C CA . SER A 1 200 ? -9.614 0.539 12.822 1.00 98.19 200 SER A CA 1
ATOM 1582 C C . SER A 1 200 ? -9.360 1.657 13.820 1.00 98.19 200 SER A C 1
ATOM 1584 O O . SER A 1 200 ? -10.197 2.546 13.979 1.00 98.19 200 SER A O 1
ATOM 1586 N N . ILE A 1 201 ? -8.230 1.576 14.518 1.00 97.50 201 ILE A N 1
ATOM 1587 C CA . ILE A 1 201 ? -7.755 2.631 15.411 1.00 97.50 201 ILE A CA 1
ATOM 1588 C C . ILE A 1 201 ? -6.601 3.373 14.728 1.00 97.50 201 ILE A C 1
ATOM 1590 O O . ILE A 1 201 ? -5.571 2.760 14.444 1.00 97.50 201 ILE A O 1
ATOM 1594 N N . ASP A 1 202 ? -6.779 4.671 14.473 1.00 95.25 202 ASP A N 1
ATOM 1595 C CA . ASP A 1 202 ? -5.729 5.596 14.022 1.00 95.25 202 ASP A CA 1
ATOM 1596 C C . ASP A 1 202 ? -5.036 6.181 15.251 1.00 95.25 202 ASP A C 1
ATOM 1598 O O . ASP A 1 202 ? -5.584 7.035 15.957 1.00 95.25 202 ASP A O 1
ATOM 1602 N N . THR A 1 203 ? -3.848 5.656 15.551 1.00 93.44 203 THR A N 1
ATOM 1603 C CA . THR A 1 203 ? -3.052 6.094 16.696 1.00 93.44 203 THR A CA 1
ATOM 1604 C C . THR A 1 203 ? -1.570 5.803 16.499 1.00 93.44 203 THR A C 1
ATOM 1606 O O . THR A 1 203 ? -1.173 4.818 15.881 1.00 93.44 203 THR A O 1
ATOM 1609 N N . TYR A 1 204 ? -0.735 6.647 17.098 1.00 90.69 204 TYR A N 1
ATOM 1610 C CA . TYR A 1 204 ? 0.708 6.438 17.219 1.00 90.69 204 TYR A CA 1
ATOM 1611 C C . TYR A 1 204 ? 1.117 5.990 18.640 1.00 90.69 204 TYR A C 1
ATOM 1613 O O . TYR A 1 204 ? 2.299 5.759 18.903 1.00 90.69 204 TYR A O 1
ATOM 1621 N N . HIS A 1 205 ? 0.161 5.838 19.570 1.00 94.06 205 HIS A N 1
ATOM 1622 C CA . HIS A 1 205 ? 0.411 5.385 20.940 1.00 94.06 205 HIS A CA 1
ATOM 1623 C C . HIS A 1 205 ? 0.094 3.897 21.116 1.00 94.06 205 HIS A C 1
ATOM 1625 O O . HIS A 1 205 ? -1.051 3.466 20.995 1.00 94.06 205 HIS A O 1
ATOM 1631 N N . ALA A 1 206 ? 1.101 3.109 21.501 1.00 96.25 206 ALA A N 1
ATOM 1632 C CA . ALA A 1 206 ? 0.947 1.666 21.709 1.00 96.25 206 ALA A CA 1
ATOM 1633 C C . ALA A 1 206 ? -0.099 1.317 22.788 1.00 96.25 206 ALA A C 1
ATOM 1635 O O . ALA A 1 206 ? -0.860 0.369 22.626 1.00 96.25 206 ALA A O 1
ATOM 1636 N N . THR A 1 207 ? -0.186 2.104 23.865 1.00 97.06 207 THR A N 1
ATOM 1637 C CA . THR A 1 207 ? -1.169 1.888 24.941 1.00 97.06 207 THR A CA 1
ATOM 1638 C C . THR A 1 207 ? -2.604 2.152 24.481 1.00 97.06 207 THR A C 1
ATOM 1640 O O . THR A 1 207 ? -3.512 1.417 24.862 1.00 97.06 207 THR A O 1
ATOM 1643 N N . THR A 1 208 ? -2.816 3.149 23.616 1.00 96.88 208 THR A N 1
ATOM 1644 C CA . THR A 1 208 ? -4.118 3.397 22.981 1.00 96.88 208 THR A CA 1
ATOM 1645 C C . THR A 1 208 ? -4.475 2.276 22.005 1.00 96.88 208 THR A C 1
ATOM 1647 O O . THR A 1 208 ? -5.599 1.773 22.035 1.00 96.88 208 THR A O 1
ATOM 1650 N N . ALA A 1 209 ? -3.515 1.833 21.185 1.00 97.62 209 ALA A N 1
ATOM 1651 C CA . ALA A 1 209 ? -3.703 0.704 20.278 1.00 97.62 209 ALA A CA 1
ATOM 1652 C C . ALA A 1 209 ? -4.115 -0.563 21.041 1.00 97.62 209 ALA A C 1
ATOM 1654 O O . ALA A 1 209 ? -5.107 -1.197 20.688 1.00 97.62 209 ALA A O 1
ATOM 1655 N N . GLN A 1 210 ? -3.412 -0.890 22.129 1.00 98.31 210 GLN A N 1
ATOM 1656 C CA . GLN A 1 210 ? -3.749 -2.020 22.990 1.00 98.31 210 GLN A CA 1
ATOM 1657 C C . GLN A 1 210 ? -5.183 -1.908 23.524 1.00 98.31 210 GLN A C 1
ATOM 1659 O O . GLN A 1 210 ? -5.964 -2.845 23.369 1.00 98.31 210 GLN A O 1
ATOM 1664 N N . MET A 1 211 ? -5.549 -0.752 24.091 1.00 98.00 211 MET A N 1
ATOM 1665 C CA . MET A 1 211 ? -6.897 -0.522 24.618 1.00 98.00 211 MET A CA 1
ATOM 1666 C C . MET A 1 211 ? -7.972 -0.759 23.547 1.00 98.00 211 MET A C 1
ATOM 1668 O O . MET A 1 211 ? -8.981 -1.406 23.825 1.00 98.00 211 MET A O 1
ATOM 1672 N N . ALA A 1 212 ? -7.771 -0.274 22.321 1.00 98.06 212 ALA A N 1
ATOM 1673 C CA . ALA A 1 212 ? -8.728 -0.473 21.235 1.00 98.06 212 ALA A CA 1
ATOM 1674 C C . ALA A 1 212 ? -8.849 -1.953 20.824 1.00 98.06 212 ALA A C 1
ATOM 1676 O O . ALA A 1 212 ? -9.961 -2.461 20.647 1.00 98.06 212 ALA A O 1
ATOM 1677 N N . LEU A 1 213 ? -7.727 -2.673 20.722 1.00 98.06 213 LEU A N 1
ATOM 1678 C CA . LEU A 1 213 ? -7.701 -4.095 20.352 1.00 98.06 213 LEU A CA 1
ATOM 1679 C C . LEU A 1 213 ? -8.371 -4.985 21.416 1.00 98.06 213 LEU A C 1
ATOM 1681 O O . LEU A 1 213 ? -9.127 -5.897 21.075 1.00 98.06 213 LEU A O 1
ATOM 1685 N N . GLU A 1 214 ? -8.222 -4.659 22.704 1.00 97.81 214 GLU A N 1
ATOM 1686 C CA . GLU A 1 214 ? -8.971 -5.285 23.812 1.00 97.81 214 GLU A CA 1
ATOM 1687 C C . GLU A 1 214 ? -10.499 -5.063 23.714 1.00 97.81 214 GLU A C 1
ATOM 1689 O O . GLU A 1 214 ? -11.298 -5.792 24.325 1.00 97.81 214 GLU A O 1
ATOM 1694 N N . HIS A 1 215 ? -10.921 -4.071 22.925 1.00 97.81 215 HIS A N 1
ATOM 1695 C CA . HIS A 1 215 ? -12.313 -3.702 22.659 1.00 97.81 215 HIS A CA 1
ATOM 1696 C C . HIS A 1 215 ? -12.788 -4.089 21.251 1.00 97.81 215 HIS A C 1
ATOM 1698 O O . HIS A 1 215 ? -13.694 -3.470 20.697 1.00 97.81 215 HIS A O 1
ATOM 1704 N N . CYS A 1 216 ? -12.231 -5.174 20.703 1.00 97.12 216 CYS A N 1
ATOM 1705 C CA . CYS A 1 216 ? -12.677 -5.806 19.456 1.00 97.12 216 CYS A CA 1
ATOM 1706 C C . CYS A 1 216 ? -12.407 -4.992 18.181 1.00 97.12 216 CYS A C 1
ATOM 1708 O O . CYS A 1 216 ? -12.967 -5.301 17.124 1.00 97.12 216 CYS A O 1
ATOM 1710 N N . PHE A 1 217 ? -11.515 -4.002 18.237 1.00 98.12 217 PHE A N 1
ATOM 1711 C CA . PHE A 1 217 ? -10.921 -3.459 17.019 1.00 98.12 217 PHE A CA 1
ATOM 1712 C C . PHE A 1 217 ? -10.052 -4.540 16.377 1.00 98.12 217 PHE A C 1
ATOM 1714 O O . PHE A 1 217 ? -9.432 -5.352 17.061 1.00 98.12 217 PHE A O 1
ATOM 1721 N N . SER A 1 218 ? -10.040 -4.578 15.047 1.00 98.00 218 SER A N 1
ATOM 1722 C CA . SER A 1 218 ? -9.360 -5.640 14.281 1.00 98.00 218 SER A CA 1
ATOM 1723 C C . SER A 1 218 ? -8.325 -5.100 13.300 1.00 98.00 218 SER A C 1
ATOM 1725 O O . SER A 1 218 ? -7.616 -5.874 12.653 1.00 98.00 218 SER A O 1
ATOM 1727 N N . ILE A 1 219 ? -8.234 -3.775 13.191 1.00 98.50 219 ILE A N 1
ATOM 1728 C CA . ILE A 1 219 ? -7.303 -3.071 12.323 1.00 98.50 219 ILE A CA 1
ATOM 1729 C C . ILE A 1 219 ? -6.546 -2.047 13.178 1.00 98.50 219 ILE A C 1
ATOM 1731 O O . ILE A 1 219 ? -7.138 -1.363 14.012 1.00 98.50 219 ILE A O 1
ATOM 1735 N N . LEU A 1 220 ? -5.236 -1.966 12.975 1.00 98.12 220 LEU A N 1
ATOM 1736 C CA . LEU A 1 220 ? -4.352 -0.994 13.605 1.00 98.12 220 LEU A CA 1
ATOM 1737 C C . LEU A 1 220 ? -3.762 -0.094 12.520 1.00 98.12 220 LEU A C 1
ATOM 1739 O O . LEU A 1 220 ? -2.992 -0.567 11.679 1.00 98.12 220 LEU A O 1
ATOM 1743 N N . ASN A 1 221 ? -4.129 1.184 12.542 1.00 96.62 221 ASN A N 1
ATOM 1744 C CA . ASN A 1 221 ? -3.599 2.214 11.663 1.00 96.62 221 ASN A CA 1
ATOM 1745 C C . ASN A 1 221 ? -2.522 3.019 12.395 1.00 96.62 221 ASN A C 1
ATOM 1747 O O . ASN A 1 221 ? -2.807 4.012 13.058 1.00 96.62 221 ASN A O 1
ATOM 1751 N N . ASP A 1 222 ? -1.270 2.562 12.290 1.00 92.12 222 ASP A N 1
ATOM 1752 C CA . ASP A 1 222 ? -0.132 3.294 12.841 1.00 92.12 222 ASP A CA 1
ATOM 1753 C C . ASP A 1 222 ? 0.426 4.262 11.796 1.00 92.12 222 ASP A C 1
ATOM 1755 O O . ASP A 1 222 ? 1.305 3.934 10.988 1.00 92.12 222 ASP A O 1
ATOM 1759 N N . VAL A 1 223 ? -0.057 5.501 11.859 1.00 82.94 223 VAL A N 1
ATOM 1760 C CA . VAL A 1 223 ? 0.393 6.602 11.001 1.00 82.94 223 VAL A CA 1
ATOM 1761 C C . VAL A 1 223 ? 1.870 6.974 11.197 1.00 82.94 223 VAL A C 1
ATOM 1763 O O . VAL A 1 223 ? 2.440 7.694 10.376 1.00 82.94 223 VAL A O 1
ATOM 1766 N N . SER A 1 224 ? 2.534 6.476 12.246 1.00 84.19 224 SER A N 1
ATOM 1767 C CA . SER A 1 224 ? 3.984 6.624 12.412 1.00 84.19 224 SER A CA 1
ATOM 1768 C C . SER A 1 224 ? 4.788 5.611 11.589 1.00 84.19 224 SER A C 1
ATOM 1770 O O . SER A 1 224 ? 6.002 5.769 11.460 1.00 84.19 224 SER A O 1
ATOM 1772 N N . GLY A 1 225 ? 4.143 4.586 11.020 1.00 89.12 225 GLY A N 1
ATOM 1773 C CA . GLY A 1 225 ? 4.785 3.563 10.198 1.00 89.12 225 GLY A CA 1
ATOM 1774 C C . GLY A 1 225 ? 5.496 2.473 11.004 1.00 89.12 225 GLY A C 1
ATOM 1775 O O . GLY A 1 225 ? 6.565 2.009 10.593 1.00 89.12 225 GLY A O 1
ATOM 1776 N N . PHE A 1 226 ? 4.950 2.073 12.158 1.00 93.06 226 PHE A N 1
ATOM 1777 C CA . PHE A 1 226 ? 5.496 1.020 13.024 1.00 93.06 226 PHE A CA 1
ATOM 1778 C C . PHE A 1 226 ? 6.955 1.284 13.410 1.00 93.06 226 PHE A C 1
ATOM 1780 O O . PHE A 1 226 ? 7.841 0.444 13.242 1.00 93.06 226 PHE A O 1
ATOM 1787 N N . ASN A 1 227 ? 7.232 2.511 13.854 1.00 89.62 227 ASN A N 1
ATOM 1788 C CA . ASN A 1 227 ? 8.557 2.918 14.336 1.00 89.62 227 ASN A CA 1
ATOM 1789 C C . ASN A 1 227 ? 8.779 2.587 15.821 1.00 89.62 227 ASN A C 1
ATOM 1791 O O . ASN A 1 227 ? 9.921 2.510 16.267 1.00 89.62 227 ASN A O 1
ATOM 1795 N N . SER A 1 228 ? 7.705 2.381 16.586 1.00 92.81 228 SER A N 1
ATOM 1796 C CA . SER A 1 228 ? 7.770 2.071 18.015 1.00 92.81 228 SER A CA 1
ATOM 1797 C C . SER A 1 228 ? 7.855 0.563 18.261 1.00 92.81 228 SER A C 1
ATOM 1799 O O . SER A 1 228 ? 6.988 -0.192 17.819 1.00 92.81 228 SER A O 1
ATOM 1801 N N . ALA A 1 229 ? 8.856 0.126 19.034 1.00 95.75 229 ALA A N 1
ATOM 1802 C CA . ALA A 1 229 ? 8.967 -1.266 19.478 1.00 95.75 229 ALA A CA 1
ATOM 1803 C C . ALA A 1 229 ? 7.737 -1.705 20.290 1.00 95.75 229 ALA A C 1
ATOM 1805 O O . ALA A 1 229 ? 7.216 -2.792 20.064 1.00 95.75 229 ALA A O 1
ATOM 1806 N N . ALA A 1 230 ? 7.210 -0.825 21.148 1.00 97.06 230 ALA A N 1
ATOM 1807 C CA . ALA A 1 230 ? 5.997 -1.101 21.914 1.00 97.06 230 ALA A CA 1
ATOM 1808 C C . ALA A 1 230 ? 4.772 -1.298 21.002 1.00 97.06 230 ALA A C 1
ATOM 1810 O O . ALA A 1 230 ? 3.939 -2.158 21.266 1.00 97.06 230 ALA A O 1
ATOM 1811 N N . MET A 1 231 ? 4.669 -0.543 19.897 1.00 97.19 231 MET A N 1
ATOM 1812 C CA . MET A 1 231 ? 3.583 -0.730 18.924 1.00 97.19 231 MET A CA 1
ATOM 1813 C C . MET A 1 231 ? 3.695 -2.087 18.219 1.00 97.19 231 MET A C 1
ATOM 1815 O O . MET A 1 231 ? 2.695 -2.775 18.034 1.00 97.19 231 MET A O 1
ATOM 1819 N N . LEU A 1 232 ? 4.915 -2.492 17.856 1.00 97.81 232 LEU A N 1
ATOM 1820 C CA . LEU A 1 232 ? 5.183 -3.798 17.250 1.00 97.81 232 LEU A CA 1
ATOM 1821 C C . LEU A 1 232 ? 4.870 -4.958 18.206 1.00 97.81 232 LEU A C 1
ATOM 1823 O O . LEU A 1 232 ? 4.333 -5.973 17.770 1.00 97.81 232 LEU A O 1
ATOM 1827 N N . GLU A 1 233 ? 5.171 -4.813 19.497 1.00 97.88 233 GLU A N 1
ATOM 1828 C CA . GLU A 1 233 ? 4.827 -5.798 20.531 1.00 97.88 233 GLU A CA 1
ATOM 1829 C C . GLU A 1 233 ? 3.312 -5.939 20.696 1.00 97.88 233 GLU A C 1
ATOM 1831 O O . GLU A 1 233 ? 2.797 -7.053 20.614 1.00 97.88 233 GLU A O 1
ATOM 1836 N N . VAL A 1 234 ? 2.586 -4.823 20.810 1.00 98.12 234 VAL A N 1
ATOM 1837 C CA . VAL A 1 234 ? 1.115 -4.832 20.845 1.00 98.12 234 VAL A CA 1
ATOM 1838 C C . VAL A 1 234 ? 0.552 -5.484 19.580 1.00 98.12 234 VAL A C 1
ATOM 1840 O O . VAL A 1 234 ? -0.278 -6.388 19.657 1.00 98.12 234 VAL A O 1
ATOM 1843 N N . ALA A 1 235 ? 1.030 -5.096 18.398 1.00 97.94 235 ALA A N 1
ATOM 1844 C CA . ALA A 1 235 ? 0.580 -5.702 17.152 1.00 97.94 235 ALA A CA 1
ATOM 1845 C C . ALA A 1 235 ? 0.862 -7.214 17.115 1.00 97.94 235 ALA A C 1
ATOM 1847 O O . ALA A 1 235 ? 0.004 -7.981 16.687 1.00 97.94 235 ALA A O 1
ATOM 1848 N N . ARG A 1 236 ? 2.028 -7.672 17.589 1.00 97.75 236 ARG A N 1
ATOM 1849 C CA . ARG A 1 236 ? 2.376 -9.102 17.653 1.00 97.75 236 ARG A CA 1
ATOM 1850 C C . ARG A 1 236 ? 1.420 -9.880 18.554 1.00 97.75 236 ARG A C 1
ATOM 1852 O O . ARG A 1 236 ? 1.021 -10.989 18.196 1.00 97.75 236 ARG A O 1
ATOM 1859 N N . ASP A 1 237 ? 1.082 -9.316 19.707 1.00 97.75 237 ASP A N 1
ATOM 1860 C CA . ASP A 1 237 ? 0.306 -10.009 20.733 1.00 97.75 237 ASP A CA 1
ATOM 1861 C C . ASP A 1 237 ? -1.171 -10.152 20.319 1.00 97.75 237 ASP A C 1
ATOM 1863 O O . ASP A 1 237 ? -1.777 -11.202 20.538 1.00 97.75 237 ASP A O 1
ATOM 1867 N N . TYR A 1 238 ? -1.726 -9.146 19.634 1.00 97.69 238 TYR A N 1
ATOM 1868 C CA . TYR A 1 238 ? -3.130 -9.121 19.196 1.00 97.69 238 TYR A CA 1
ATOM 1869 C C . TYR A 1 238 ? -3.350 -9.545 17.733 1.00 97.69 238 TYR A C 1
ATOM 1871 O O . TYR A 1 238 ? -4.466 -9.902 17.359 1.00 97.69 238 TYR A O 1
ATOM 1879 N N . LYS A 1 239 ? -2.302 -9.513 16.900 1.00 97.44 239 LYS A N 1
ATOM 1880 C CA . LYS A 1 239 ? -2.308 -9.834 15.458 1.00 97.44 239 LYS A CA 1
ATOM 1881 C C . LYS A 1 239 ? -3.410 -9.126 14.641 1.00 97.44 239 LYS A C 1
ATOM 1883 O O . LYS A 1 239 ? -4.128 -9.797 13.895 1.00 97.44 239 LYS A O 1
ATOM 1888 N N . PRO A 1 240 ? -3.571 -7.790 14.742 1.00 97.94 240 PRO A N 1
ATOM 1889 C CA . PRO A 1 240 ? -4.535 -7.073 13.917 1.00 97.94 240 PRO A CA 1
ATOM 1890 C C . PRO A 1 240 ? -4.080 -7.008 12.455 1.00 97.94 240 PRO A C 1
ATOM 1892 O O . PRO A 1 240 ? -2.902 -7.188 12.134 1.00 97.94 240 PRO A O 1
ATOM 1895 N N . THR A 1 241 ? -5.000 -6.641 11.561 1.00 98.38 241 THR A N 1
ATOM 1896 C CA . THR A 1 241 ? -4.592 -6.127 10.248 1.00 98.38 241 THR A CA 1
ATOM 1897 C C . THR A 1 241 ? -3.877 -4.790 10.444 1.00 98.38 241 THR A C 1
ATOM 1899 O O . THR A 1 241 ? -4.443 -3.861 11.008 1.00 98.38 241 THR A O 1
ATOM 1902 N N . CYS A 1 242 ? -2.641 -4.675 9.977 1.00 98.31 242 CYS A N 1
ATOM 1903 C CA . CYS A 1 242 ? -1.807 -3.491 10.160 1.00 98.31 242 CYS A CA 1
ATOM 1904 C C . CYS A 1 242 ? -1.858 -2.594 8.916 1.00 98.31 242 CYS A C 1
ATOM 1906 O O . CYS A 1 242 ? -1.555 -3.056 7.816 1.00 98.31 242 CYS A O 1
ATOM 1908 N N . ILE A 1 243 ? -2.198 -1.314 9.065 1.00 97.94 243 ILE A N 1
ATOM 1909 C CA . ILE A 1 243 ? -2.038 -0.316 7.999 1.00 97.94 243 ILE A CA 1
ATOM 1910 C C . ILE A 1 243 ? -0.664 0.333 8.167 1.00 97.94 243 ILE A C 1
ATOM 1912 O O . ILE A 1 243 ? -0.420 1.080 9.109 1.00 97.94 243 ILE A O 1
ATOM 1916 N N . LEU A 1 244 ? 0.249 0.007 7.255 1.00 96.62 244 LEU A N 1
ATOM 1917 C CA . LEU A 1 244 ? 1.593 0.568 7.187 1.00 96.62 244 LEU A CA 1
ATOM 1918 C C . LEU A 1 244 ? 1.574 1.790 6.267 1.00 96.62 244 LEU A C 1
ATOM 1920 O O . LEU A 1 244 ? 1.563 1.648 5.040 1.00 96.62 244 LEU A O 1
ATOM 1924 N N . MET A 1 245 ? 1.591 2.986 6.855 1.00 94.56 245 MET A N 1
ATOM 1925 C CA . MET A 1 245 ? 1.649 4.235 6.099 1.00 94.56 245 MET A CA 1
ATOM 1926 C C . MET A 1 245 ? 3.089 4.679 5.836 1.00 94.56 245 MET A C 1
ATOM 1928 O O . MET A 1 245 ? 3.926 4.705 6.736 1.00 94.56 245 MET A O 1
ATOM 1932 N N . HIS A 1 246 ? 3.368 5.097 4.602 1.00 93.06 246 HIS A N 1
ATOM 1933 C CA . HIS A 1 246 ? 4.603 5.798 4.276 1.00 93.06 246 HIS A CA 1
ATOM 1934 C C . HIS A 1 246 ? 4.533 7.282 4.674 1.00 93.06 246 HIS A C 1
ATOM 1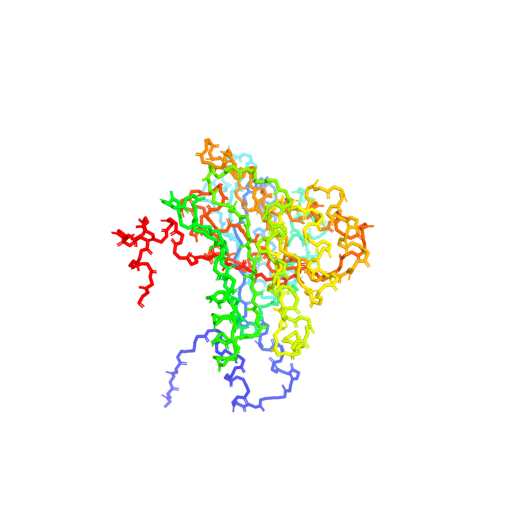936 O O . HIS A 1 246 ? 3.829 8.083 4.045 1.00 93.06 246 HIS A O 1
ATOM 1942 N N . ALA A 1 247 ? 5.420 7.697 5.577 1.00 82.56 247 ALA A N 1
ATOM 1943 C CA . ALA A 1 247 ? 5.705 9.096 5.883 1.00 82.56 247 ALA A CA 1
ATOM 1944 C C . ALA A 1 247 ? 7.221 9.348 5.897 1.00 82.56 247 ALA A C 1
ATOM 1946 O O . ALA A 1 247 ? 7.974 8.572 6.473 1.00 82.56 247 ALA A O 1
ATOM 1947 N N . GLN A 1 248 ? 7.670 10.443 5.271 1.00 71.69 248 GLN A N 1
ATOM 1948 C CA . GLN A 1 248 ? 9.096 10.809 5.244 1.00 71.69 248 GLN A CA 1
ATOM 1949 C C . GLN A 1 248 ? 9.585 11.368 6.589 1.00 71.69 248 GLN A C 1
ATOM 1951 O O . GLN A 1 248 ? 10.759 11.259 6.928 1.00 71.69 248 GLN A O 1
ATOM 1956 N N . LYS A 1 249 ? 8.688 12.019 7.333 1.00 67.56 249 LYS A N 1
ATOM 1957 C CA . LYS A 1 249 ? 8.977 12.755 8.568 1.00 67.56 249 LYS A CA 1
ATOM 1958 C C . LYS A 1 249 ? 7.825 12.591 9.554 1.00 67.56 249 LYS A C 1
ATOM 1960 O O . LYS A 1 249 ? 6.738 12.165 9.165 1.00 67.56 249 LYS A O 1
ATOM 1965 N N . THR A 1 250 ? 8.051 12.960 10.812 1.00 60.59 250 THR A N 1
ATOM 1966 C CA . THR A 1 250 ? 6.980 13.052 11.817 1.00 60.59 250 THR A CA 1
ATOM 1967 C C . THR A 1 250 ? 6.012 14.191 11.469 1.00 60.59 250 THR A C 1
ATOM 1969 O O . THR A 1 250 ? 6.464 15.152 10.843 1.00 60.59 250 THR A O 1
ATOM 1972 N N . PRO A 1 251 ? 4.727 14.146 11.895 1.00 58.69 251 PRO A N 1
ATOM 1973 C CA . PRO A 1 251 ? 3.734 15.218 11.699 1.00 58.69 251 PRO A CA 1
ATOM 1974 C C . PRO A 1 251 ? 4.234 16.642 11.986 1.00 58.69 251 PRO A C 1
ATOM 1976 O O . PRO A 1 251 ? 3.824 17.589 11.311 1.00 58.69 251 PRO A O 1
ATOM 1979 N N . LYS A 1 252 ? 5.160 16.792 12.939 1.00 53.91 252 LYS A N 1
ATOM 1980 C CA . LYS A 1 252 ? 5.749 18.074 13.336 1.00 53.91 252 LYS A CA 1
ATOM 1981 C C . LYS A 1 252 ? 6.615 18.705 12.236 1.00 53.91 252 LYS A C 1
ATOM 1983 O O . LYS A 1 252 ? 6.487 19.898 11.991 1.00 53.91 252 LYS A O 1
ATOM 1988 N N . ASP A 1 253 ? 7.391 17.895 11.514 1.00 60.44 253 ASP A N 1
ATOM 1989 C CA . ASP A 1 253 ? 8.425 18.365 10.574 1.00 60.44 253 ASP A CA 1
ATOM 1990 C C . ASP A 1 253 ? 8.050 18.124 9.094 1.00 60.44 253 ASP A C 1
ATOM 1992 O O . ASP A 1 253 ? 8.857 18.326 8.184 1.00 60.44 253 ASP A O 1
ATOM 1996 N N . MET A 1 254 ? 6.823 17.655 8.819 1.00 61.84 254 MET A N 1
ATOM 1997 C CA . MET A 1 254 ? 6.416 17.145 7.495 1.00 61.84 254 MET A CA 1
ATOM 1998 C C . MET A 1 254 ? 6.431 18.163 6.359 1.00 61.84 254 MET A C 1
ATOM 2000 O O . MET A 1 254 ? 6.435 17.755 5.200 1.00 61.84 254 MET A O 1
ATOM 2004 N N . GLN A 1 255 ? 6.347 19.459 6.654 1.00 60.97 255 GLN A N 1
ATOM 2005 C CA . GLN A 1 255 ? 6.248 20.498 5.622 1.00 60.97 255 GLN A CA 1
ATOM 2006 C C . GLN A 1 255 ? 7.569 21.223 5.360 1.00 60.97 255 GLN A C 1
ATOM 2008 O O . GLN A 1 255 ? 7.668 21.968 4.388 1.00 60.97 255 GLN A O 1
ATOM 2013 N N . GLU A 1 256 ? 8.601 20.977 6.164 1.00 62.50 256 GLU A N 1
ATOM 2014 C CA . GLU A 1 256 ? 9.906 21.601 5.977 1.00 62.50 256 GLU A CA 1
ATOM 2015 C C . GLU A 1 256 ? 10.755 20.770 5.012 1.00 62.50 256 GLU A C 1
ATOM 2017 O O . GLU A 1 256 ? 10.881 19.560 5.192 1.00 62.50 256 GLU A O 1
ATOM 2022 N N . ASN A 1 257 ? 11.369 21.399 4.003 1.00 64.25 257 ASN A N 1
ATOM 2023 C CA . ASN A 1 257 ? 12.361 20.778 3.111 1.00 64.25 257 ASN A CA 1
ATOM 2024 C C . ASN A 1 257 ? 11.949 19.387 2.576 1.00 64.25 257 ASN A C 1
ATOM 2026 O O . ASN A 1 257 ? 12.713 18.426 2.685 1.00 64.25 257 ASN A O 1
ATOM 2030 N N . VAL A 1 258 ? 10.720 19.259 2.055 1.00 74.50 258 VAL A N 1
ATOM 2031 C CA . VAL A 1 258 ? 10.255 18.023 1.401 1.00 74.50 258 VAL A CA 1
ATOM 2032 C C . VAL A 1 258 ? 11.065 17.810 0.128 1.00 74.50 258 VAL A C 1
ATOM 2034 O O . VAL A 1 258 ? 10.931 18.564 -0.834 1.00 74.50 258 VAL A O 1
ATOM 2037 N N . PHE A 1 259 ? 11.887 16.768 0.119 1.00 81.31 259 PHE A N 1
ATOM 2038 C CA . PHE A 1 259 ? 12.777 16.459 -0.988 1.00 81.31 259 PHE A CA 1
ATOM 2039 C C . PHE A 1 259 ? 12.877 14.947 -1.169 1.00 81.31 259 PHE A C 1
ATOM 2041 O O . PHE A 1 259 ? 13.108 14.230 -0.201 1.00 81.31 259 PHE A O 1
ATOM 2048 N N . TYR A 1 260 ? 12.704 14.484 -2.403 1.00 85.38 260 TYR A N 1
ATOM 2049 C CA . TYR A 1 260 ? 12.935 13.100 -2.808 1.00 85.38 260 TYR A CA 1
ATOM 2050 C C . TYR A 1 260 ? 13.931 13.124 -3.964 1.00 85.38 260 TYR A C 1
ATOM 2052 O O . TYR A 1 260 ? 13.724 13.864 -4.927 1.00 85.38 260 TYR A O 1
ATOM 2060 N N . HIS A 1 261 ? 14.978 12.307 -3.890 1.00 85.06 261 HIS A N 1
ATOM 2061 C CA . HIS A 1 261 ? 15.836 12.035 -5.042 1.00 85.06 261 HIS A CA 1
ATOM 2062 C C . HIS A 1 261 ? 15.062 11.220 -6.080 1.00 85.06 261 HIS A C 1
ATOM 2064 O O . HIS A 1 261 ? 15.064 11.551 -7.263 1.00 85.06 261 HIS A O 1
ATOM 2070 N N . ASN A 1 262 ? 14.370 10.174 -5.621 1.00 89.62 262 ASN A N 1
ATOM 2071 C CA . ASN A 1 262 ? 13.441 9.395 -6.427 1.00 89.62 262 ASN A CA 1
ATOM 2072 C C . ASN A 1 262 ? 12.318 8.866 -5.530 1.00 89.62 262 ASN A C 1
ATOM 2074 O O . ASN A 1 262 ? 12.516 7.965 -4.718 1.00 89.62 262 ASN A O 1
ATOM 2078 N N . LEU A 1 263 ? 11.117 9.419 -5.709 1.00 91.69 263 LEU A N 1
ATOM 2079 C CA . LEU A 1 263 ? 9.955 9.104 -4.881 1.00 91.69 263 LEU A CA 1
ATOM 2080 C C . LEU A 1 263 ? 9.630 7.603 -4.844 1.00 91.69 263 LEU A C 1
ATOM 2082 O O . LEU A 1 263 ? 9.335 7.073 -3.777 1.00 91.69 263 LEU A O 1
ATOM 2086 N N . PHE A 1 264 ? 9.650 6.922 -5.993 1.00 92.94 264 PHE A N 1
ATOM 2087 C CA . PHE A 1 264 ? 9.246 5.517 -6.068 1.00 92.94 264 PHE A CA 1
ATOM 2088 C C . PHE A 1 264 ? 10.319 4.589 -5.501 1.00 92.94 264 PHE A C 1
ATOM 2090 O O . PHE A 1 264 ? 9.965 3.662 -4.782 1.00 92.94 264 PHE A O 1
ATOM 2097 N N . ASP A 1 265 ? 11.603 4.856 -5.761 1.00 91.19 265 ASP A N 1
ATOM 2098 C CA . ASP A 1 265 ? 12.708 4.075 -5.186 1.00 91.19 265 ASP A CA 1
ATOM 2099 C C . ASP A 1 265 ? 12.753 4.199 -3.657 1.00 91.19 265 ASP A C 1
ATOM 2101 O O . ASP A 1 265 ? 12.838 3.199 -2.943 1.00 91.19 265 ASP A O 1
ATOM 2105 N N . GLU A 1 266 ? 12.623 5.422 -3.135 1.00 93.25 266 GLU A N 1
ATOM 2106 C CA . GLU A 1 266 ? 12.618 5.666 -1.691 1.00 93.25 266 GLU A CA 1
ATOM 2107 C C . GLU A 1 266 ? 11.415 5.001 -1.006 1.00 93.25 266 GLU A C 1
ATOM 2109 O O . GLU A 1 266 ? 11.572 4.363 0.037 1.00 93.25 266 GLU A O 1
ATOM 2114 N N . MET A 1 267 ? 10.223 5.076 -1.611 1.00 95.06 267 MET A N 1
ATOM 2115 C CA . MET A 1 267 ? 9.034 4.393 -1.092 1.00 95.06 267 MET A CA 1
ATOM 2116 C C . MET A 1 267 ? 9.142 2.867 -1.195 1.00 95.06 267 MET A C 1
ATOM 2118 O O . MET A 1 267 ? 8.725 2.167 -0.271 1.00 95.06 267 MET A O 1
ATOM 2122 N N . ASP A 1 268 ? 9.706 2.336 -2.283 1.00 94.88 268 ASP A N 1
ATOM 2123 C CA . ASP A 1 268 ? 9.928 0.898 -2.443 1.00 94.88 268 ASP A CA 1
ATOM 2124 C C . ASP A 1 268 ? 10.880 0.366 -1.369 1.00 94.88 268 ASP A C 1
ATOM 2126 O O . ASP A 1 268 ? 10.606 -0.673 -0.761 1.00 94.88 268 ASP A O 1
ATOM 2130 N N . ARG A 1 269 ? 11.964 1.100 -1.095 1.00 94.12 269 ARG A N 1
ATOM 2131 C CA . ARG A 1 269 ? 12.915 0.780 -0.028 1.00 94.12 269 ARG A CA 1
ATOM 2132 C C . ARG A 1 269 ? 12.242 0.803 1.339 1.00 94.12 269 ARG A C 1
ATOM 2134 O O . ARG A 1 269 ? 12.334 -0.185 2.064 1.00 94.12 269 ARG A O 1
ATOM 2141 N N . PHE A 1 270 ? 11.494 1.866 1.642 1.00 95.25 270 PHE A N 1
ATOM 2142 C CA . PHE A 1 270 ? 10.735 1.983 2.887 1.00 95.25 270 PHE A CA 1
ATOM 2143 C C . PHE A 1 270 ? 9.797 0.791 3.096 1.00 95.25 270 PHE A C 1
ATOM 2145 O O . PHE A 1 270 ? 9.846 0.140 4.140 1.00 95.25 270 PHE A O 1
ATOM 2152 N N . PHE A 1 271 ? 8.949 0.474 2.112 1.00 96.38 271 PHE A N 1
ATOM 2153 C CA . PHE A 1 271 ? 7.994 -0.622 2.261 1.00 96.38 271 PHE A CA 1
ATOM 2154 C C . PHE A 1 271 ? 8.695 -1.969 2.371 1.00 96.38 271 PHE A C 1
ATOM 2156 O O . PHE A 1 271 ? 8.279 -2.789 3.184 1.00 96.38 271 PHE A O 1
ATOM 2163 N N . LYS A 1 272 ? 9.765 -2.203 1.606 1.00 95.44 272 LYS A N 1
ATOM 2164 C CA . LYS A 1 272 ? 10.545 -3.438 1.705 1.00 95.44 272 LYS A CA 1
ATOM 2165 C C . LYS A 1 272 ? 11.130 -3.619 3.108 1.00 95.44 272 LYS A C 1
ATOM 2167 O O . LYS A 1 272 ? 10.862 -4.635 3.741 1.00 95.44 272 LYS A O 1
ATOM 2172 N N . GLU A 1 273 ? 11.850 -2.620 3.613 1.00 95.88 273 GLU A N 1
ATOM 2173 C CA . GLU A 1 273 ? 12.470 -2.658 4.943 1.00 95.88 273 GLU A CA 1
ATOM 2174 C C . GLU A 1 273 ? 11.423 -2.832 6.051 1.00 95.88 273 GLU A C 1
ATOM 2176 O O . GLU A 1 273 ? 11.583 -3.651 6.956 1.00 95.88 273 GLU A O 1
ATOM 2181 N N . LYS A 1 274 ? 10.302 -2.107 5.967 1.00 96.12 274 LYS A N 1
ATOM 2182 C CA . LYS A 1 274 ? 9.229 -2.200 6.961 1.00 96.12 274 LYS A CA 1
ATOM 2183 C C . LYS A 1 274 ? 8.489 -3.526 6.925 1.00 96.12 274 LYS A C 1
ATOM 2185 O O . LYS A 1 274 ? 8.182 -4.062 7.986 1.00 96.12 274 LYS A O 1
ATOM 2190 N N . LEU A 1 275 ? 8.234 -4.084 5.745 1.00 97.12 275 LEU A N 1
ATOM 2191 C CA . LEU A 1 275 ? 7.641 -5.414 5.625 1.00 97.12 275 LEU A CA 1
ATOM 2192 C C . LEU A 1 275 ? 8.552 -6.487 6.236 1.00 97.12 275 LEU A C 1
ATOM 2194 O O . LEU A 1 275 ? 8.047 -7.355 6.941 1.00 97.12 275 LEU A O 1
ATOM 2198 N N . GLU A 1 276 ? 9.872 -6.392 6.048 1.00 96.62 276 GLU A N 1
ATOM 2199 C CA . GLU A 1 276 ? 10.843 -7.295 6.686 1.00 96.62 276 GLU A CA 1
ATOM 2200 C C . GLU A 1 276 ? 10.841 -7.163 8.219 1.00 96.62 276 GLU A C 1
ATOM 2202 O O . GLU A 1 276 ? 10.977 -8.158 8.932 1.00 96.62 276 GLU A O 1
ATOM 2207 N N . VAL A 1 277 ? 10.666 -5.949 8.757 1.00 96.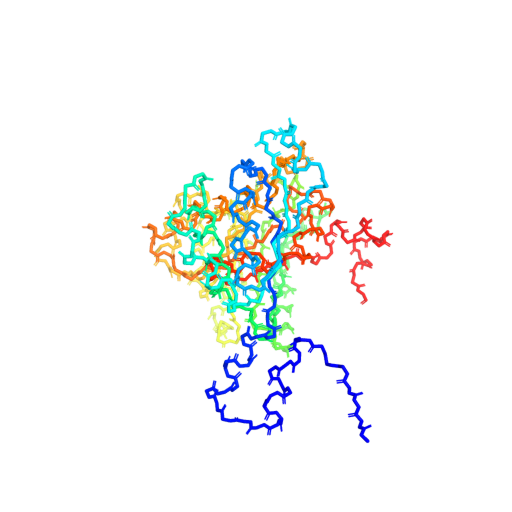81 277 VAL A N 1
ATOM 2208 C CA . VAL A 1 277 ? 10.499 -5.738 10.206 1.00 96.81 277 VAL A CA 1
ATOM 2209 C C . VAL A 1 277 ? 9.201 -6.372 10.702 1.00 96.81 277 VAL A C 1
ATOM 2211 O O . VAL A 1 277 ? 9.237 -7.148 11.653 1.00 96.81 277 VAL A O 1
ATOM 2214 N N . LEU A 1 278 ? 8.067 -6.089 10.057 1.00 97.00 278 LEU A N 1
ATOM 2215 C CA . LEU A 1 278 ? 6.759 -6.624 10.451 1.00 97.00 278 LEU A CA 1
ATOM 2216 C C . LEU A 1 278 ? 6.726 -8.161 10.387 1.00 97.00 278 LEU A C 1
ATOM 2218 O O . LEU A 1 278 ? 6.179 -8.808 11.282 1.00 97.00 278 LEU A O 1
ATOM 2222 N N . GLU A 1 279 ? 7.389 -8.760 9.396 1.00 96.31 279 GLU A N 1
ATOM 2223 C CA . GLU A 1 279 ? 7.515 -10.214 9.267 1.00 96.31 279 GLU A CA 1
ATOM 2224 C C . GLU A 1 279 ? 8.252 -10.850 10.459 1.00 96.31 279 GLU A C 1
ATOM 2226 O O . GLU A 1 279 ? 7.827 -11.899 10.946 1.00 96.31 279 GLU A O 1
ATOM 2231 N N . LYS A 1 280 ? 9.287 -10.195 11.011 1.00 96.62 280 LYS A N 1
ATOM 2232 C CA . LYS A 1 280 ? 9.993 -10.668 12.225 1.00 96.62 280 LYS A CA 1
ATOM 2233 C C . LYS A 1 280 ? 9.095 -10.700 13.464 1.00 96.62 280 LYS A C 1
ATOM 2235 O O . LYS A 1 280 ? 9.333 -11.501 14.363 1.00 96.62 280 LYS A O 1
ATOM 2240 N N . TYR A 1 281 ? 8.054 -9.870 13.495 1.00 97.06 281 TYR A N 1
ATOM 2241 C CA . TYR A 1 281 ? 7.018 -9.874 14.533 1.00 97.06 281 TYR A CA 1
ATOM 2242 C C . TYR A 1 281 ? 5.833 -10.792 14.181 1.00 97.06 281 TYR A C 1
ATOM 2244 O O . TYR A 1 281 ? 4.804 -10.758 14.849 1.00 97.06 281 TYR A O 1
ATOM 2252 N N . ALA A 1 282 ? 5.972 -11.636 13.150 1.00 96.56 282 ALA A N 1
ATOM 2253 C CA . ALA A 1 282 ? 4.934 -12.533 12.643 1.00 96.56 282 ALA A CA 1
ATOM 2254 C C . ALA A 1 282 ? 3.644 -11.814 12.196 1.00 96.56 282 ALA A C 1
ATOM 2256 O O . ALA A 1 282 ? 2.561 -12.404 12.208 1.00 96.56 282 ALA A O 1
ATOM 2257 N N . LEU A 1 283 ? 3.760 -10.554 11.768 1.00 96.62 283 LEU A N 1
ATOM 2258 C CA . LEU A 1 283 ? 2.652 -9.763 11.237 1.00 96.62 283 LEU A CA 1
ATOM 2259 C C . LEU A 1 283 ? 2.547 -9.989 9.728 1.00 96.62 283 LEU A C 1
ATOM 2261 O O . LEU A 1 283 ? 3.458 -9.663 8.968 1.00 96.62 283 LEU A O 1
ATOM 2265 N N . GLN A 1 284 ? 1.436 -10.581 9.285 1.00 92.50 284 GLN A N 1
ATOM 2266 C CA . GLN A 1 284 ? 1.246 -10.983 7.884 1.00 92.50 284 GLN A CA 1
ATOM 2267 C C . GLN A 1 284 ? 0.132 -10.197 7.181 1.00 92.50 284 GLN A C 1
ATOM 2269 O O . GLN A 1 284 ? 0.266 -9.879 5.990 1.00 92.50 284 GLN A O 1
ATOM 2274 N N . ASP A 1 285 ? -0.923 -9.839 7.914 1.00 96.81 285 ASP A N 1
ATOM 2275 C CA . ASP A 1 285 ? -2.062 -9.072 7.412 1.00 96.81 285 ASP A CA 1
ATOM 2276 C C . ASP A 1 285 ? -1.727 -7.582 7.409 1.00 96.81 285 ASP A C 1
ATOM 2278 O O . ASP A 1 285 ? -1.850 -6.889 8.414 1.00 96.81 285 ASP A O 1
ATOM 2282 N N . ILE A 1 286 ? -1.241 -7.102 6.263 1.00 97.62 286 ILE A N 1
ATOM 2283 C CA . ILE A 1 286 ? -0.707 -5.747 6.106 1.00 97.62 286 ILE A CA 1
ATOM 2284 C C . ILE A 1 286 ? -1.382 -5.070 4.916 1.00 97.62 286 ILE A C 1
ATOM 2286 O O . ILE A 1 286 ? -1.470 -5.657 3.835 1.00 97.62 286 ILE A O 1
ATOM 2290 N N . ILE A 1 287 ? -1.805 -3.826 5.108 1.00 97.31 287 ILE A N 1
ATOM 2291 C CA . ILE A 1 287 ? -2.288 -2.899 4.083 1.00 97.31 287 ILE A CA 1
ATOM 2292 C C . ILE A 1 287 ? -1.238 -1.794 3.940 1.00 97.31 287 ILE A C 1
ATOM 2294 O O . ILE A 1 287 ? -0.731 -1.300 4.943 1.00 97.31 287 ILE A O 1
ATOM 2298 N N . LEU A 1 288 ? -0.897 -1.406 2.712 1.00 97.12 288 LEU A N 1
ATOM 2299 C CA . LEU A 1 288 ? 0.055 -0.319 2.464 1.00 97.12 288 LEU A CA 1
ATOM 2300 C C . LEU A 1 288 ? -0.698 0.978 2.180 1.00 97.12 288 LEU A C 1
ATOM 2302 O O . LEU A 1 288 ? -1.490 1.029 1.240 1.00 97.12 288 LEU A O 1
ATOM 2306 N N . ASP A 1 289 ? -0.418 2.030 2.942 1.00 95.94 289 ASP A N 1
ATOM 2307 C CA . ASP A 1 289 ? -0.871 3.387 2.632 1.00 95.94 289 ASP A CA 1
ATOM 2308 C C . ASP A 1 289 ? 0.294 4.201 2.049 1.00 95.94 289 ASP A C 1
ATOM 2310 O O . ASP A 1 289 ? 1.365 4.336 2.645 1.00 95.94 289 ASP A O 1
ATOM 2314 N N . ILE A 1 290 ? 0.077 4.769 0.862 1.00 94.31 290 ILE A N 1
ATOM 2315 C CA . ILE A 1 290 ? 1.047 5.625 0.162 1.00 94.31 290 ILE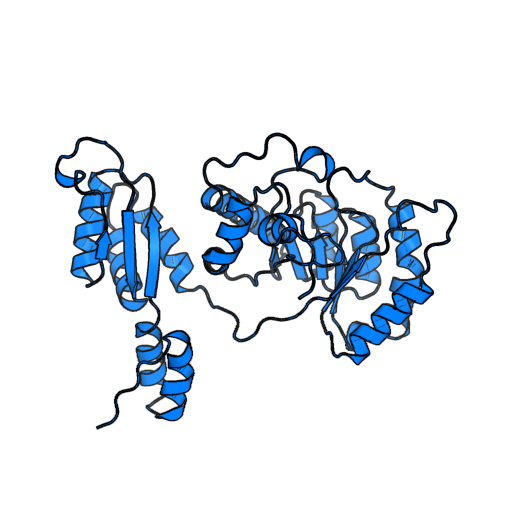 A CA 1
ATOM 2316 C C . ILE A 1 290 ? 1.316 6.960 0.885 1.00 94.31 290 ILE A C 1
ATOM 2318 O O . ILE A 1 290 ? 2.204 7.720 0.485 1.00 94.31 290 ILE A O 1
ATOM 2322 N N . GLY A 1 291 ? 0.540 7.280 1.922 1.00 91.44 291 GLY A N 1
ATOM 2323 C CA . GLY A 1 291 ? 0.652 8.499 2.711 1.00 91.44 291 GLY A CA 1
ATOM 2324 C C . GLY A 1 291 ? 0.360 9.736 1.872 1.00 91.44 291 GLY A C 1
ATOM 2325 O O . GLY A 1 291 ? 1.177 10.660 1.803 1.00 91.44 291 GLY A O 1
ATOM 2326 N N . PHE A 1 292 ? -0.784 9.756 1.187 1.00 89.81 292 PHE A N 1
ATOM 2327 C CA . PHE A 1 292 ? -1.183 10.888 0.352 1.00 89.81 292 PHE A CA 1
ATOM 2328 C C . PHE A 1 292 ? -1.294 12.181 1.186 1.00 89.81 292 PHE A C 1
ATOM 2330 O O . PHE A 1 292 ? -2.012 12.261 2.185 1.00 89.81 292 PHE A O 1
ATOM 2337 N N . GLY A 1 293 ? -0.564 13.216 0.771 1.00 84.00 293 GLY A N 1
ATOM 2338 C CA . GLY A 1 293 ? -0.486 14.503 1.462 1.00 84.00 293 GLY A CA 1
ATOM 2339 C C . GLY A 1 293 ? 0.425 14.536 2.697 1.00 84.00 293 GLY A C 1
ATOM 2340 O O . GLY A 1 293 ? 0.476 15.572 3.354 1.00 84.00 293 GLY A O 1
ATOM 2341 N N . PHE A 1 294 ? 1.148 13.456 3.015 1.00 84.12 294 PHE A N 1
ATOM 2342 C CA . PHE A 1 294 ? 2.092 13.404 4.139 1.00 84.12 294 PHE A CA 1
ATOM 2343 C C . PHE A 1 294 ? 3.534 13.568 3.649 1.00 84.12 294 PHE A C 1
ATOM 2345 O O . PHE A 1 294 ? 4.089 12.640 3.054 1.00 84.12 294 PHE A O 1
ATOM 2352 N N . ALA A 1 295 ? 4.113 14.752 3.896 1.00 84.25 295 ALA A N 1
ATOM 2353 C CA . ALA A 1 295 ? 5.455 15.159 3.461 1.00 84.25 295 ALA A CA 1
ATOM 2354 C C . ALA A 1 295 ? 5.707 14.934 1.958 1.00 84.25 295 ALA A C 1
ATOM 2356 O O . ALA A 1 295 ? 6.713 14.365 1.555 1.00 84.25 295 ALA A O 1
ATOM 2357 N N . LYS A 1 296 ? 4.753 15.338 1.110 1.00 88.50 296 LYS A N 1
ATOM 2358 C CA . LYS A 1 296 ? 4.818 15.164 -0.349 1.00 88.50 296 LYS A CA 1
ATOM 2359 C C . LYS A 1 296 ? 4.319 16.410 -1.065 1.00 88.50 296 LYS A C 1
ATOM 2361 O O . LYS A 1 296 ? 3.275 16.954 -0.703 1.00 88.50 296 LYS A O 1
ATOM 2366 N N . LEU A 1 297 ? 5.028 16.806 -2.120 1.00 88.19 297 LEU A N 1
ATOM 2367 C CA . LEU A 1 297 ? 4.612 17.883 -3.017 1.00 88.19 297 LEU A CA 1
ATOM 2368 C C . LEU A 1 297 ? 3.370 17.480 -3.828 1.00 88.19 297 LEU A C 1
ATOM 2370 O O . LEU A 1 297 ? 2.983 16.307 -3.885 1.00 88.19 297 LEU A O 1
ATOM 2374 N N . LYS A 1 298 ? 2.720 18.456 -4.466 1.00 89.81 298 LYS A N 1
ATOM 2375 C CA . LYS A 1 298 ? 1.541 18.221 -5.317 1.00 89.81 298 LYS A CA 1
ATOM 2376 C C . LYS A 1 298 ? 1.861 17.219 -6.429 1.00 89.81 298 LYS A C 1
ATOM 2378 O O . LYS A 1 298 ? 1.093 16.290 -6.659 1.00 89.81 298 LYS A O 1
ATOM 2383 N N . GLU A 1 299 ? 3.014 17.378 -7.064 1.00 90.62 299 GLU A N 1
ATOM 2384 C CA . GLU A 1 299 ? 3.511 16.562 -8.170 1.00 90.62 299 GLU A CA 1
ATOM 2385 C C . GLU A 1 299 ? 3.738 15.115 -7.717 1.00 90.62 299 GLU A C 1
ATOM 2387 O O . GLU A 1 299 ? 3.305 14.184 -8.393 1.00 90.62 299 GLU A O 1
ATOM 2392 N N . HIS A 1 300 ? 4.316 14.923 -6.525 1.00 92.56 300 HIS A N 1
ATOM 2393 C CA . HIS A 1 300 ? 4.505 13.602 -5.917 1.00 92.56 300 HIS A CA 1
ATOM 2394 C C . HIS A 1 300 ? 3.163 12.912 -5.65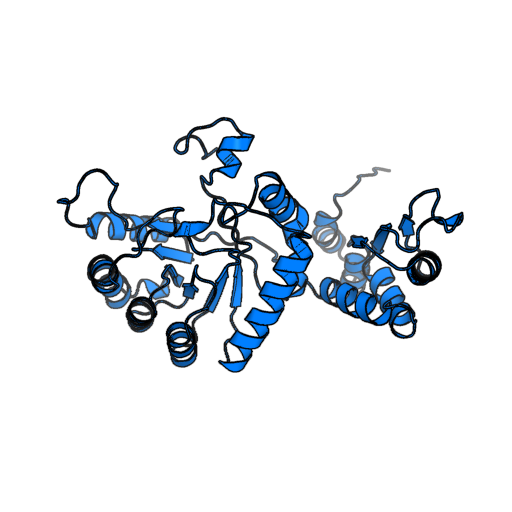9 1.00 92.56 300 HIS A C 1
ATOM 2396 O O . HIS A 1 300 ? 2.955 11.773 -6.062 1.00 92.56 300 HIS A O 1
ATOM 2402 N N . ASN A 1 301 ? 2.218 13.617 -5.036 1.00 92.56 301 ASN A N 1
ATOM 2403 C CA . ASN A 1 301 ? 0.889 13.079 -4.752 1.00 92.56 301 ASN A CA 1
ATOM 2404 C C . ASN A 1 301 ? 0.139 12.680 -6.035 1.00 92.56 301 ASN A C 1
ATOM 2406 O O . ASN A 1 301 ? -0.462 11.608 -6.094 1.00 92.56 301 ASN A O 1
ATOM 2410 N N . LEU A 1 302 ? 0.215 13.502 -7.084 1.00 92.00 302 LEU A N 1
ATOM 2411 C CA . LEU A 1 302 ? -0.371 13.189 -8.388 1.00 92.00 302 LEU A CA 1
ATOM 2412 C C . LEU A 1 302 ? 0.294 11.979 -9.052 1.00 92.00 302 LEU A C 1
ATOM 2414 O O . LEU A 1 302 ? -0.409 11.117 -9.586 1.00 92.00 302 LEU A O 1
ATOM 2418 N N . ALA A 1 303 ? 1.624 11.883 -8.989 1.00 92.81 303 ALA A N 1
ATOM 2419 C CA . ALA A 1 303 ? 2.359 10.736 -9.505 1.00 92.81 303 ALA A CA 1
ATOM 2420 C C . ALA A 1 303 ? 1.942 9.435 -8.798 1.00 92.81 303 ALA A C 1
ATOM 2422 O O . ALA A 1 303 ? 1.695 8.434 -9.469 1.00 92.81 303 ALA A O 1
ATOM 2423 N N . LEU A 1 304 ? 1.768 9.455 -7.472 1.00 94.50 304 LEU A N 1
ATOM 2424 C CA . LEU A 1 304 ? 1.344 8.278 -6.706 1.00 94.50 304 LEU A CA 1
ATOM 2425 C C . LEU A 1 304 ? -0.069 7.814 -7.056 1.00 94.50 304 LEU A C 1
ATOM 2427 O O . LEU A 1 304 ? -0.293 6.614 -7.174 1.00 94.50 304 LEU A O 1
ATOM 2431 N N . ILE A 1 305 ? -1.016 8.731 -7.274 1.00 92.00 305 ILE A N 1
ATOM 2432 C CA . ILE A 1 305 ? -2.364 8.356 -7.729 1.00 92.00 305 ILE A CA 1
ATOM 2433 C C . ILE A 1 305 ? -2.313 7.775 -9.144 1.00 92.00 305 ILE A C 1
ATOM 2435 O O . ILE A 1 305 ? -2.903 6.726 -9.408 1.00 92.00 305 ILE A O 1
ATOM 2439 N N . LYS A 1 306 ? -1.574 8.424 -10.051 1.00 91.56 306 LYS A N 1
ATOM 2440 C CA . LYS A 1 306 ? -1.444 7.998 -11.451 1.00 91.56 306 LYS A CA 1
ATOM 2441 C C . LYS A 1 306 ? -0.782 6.623 -11.583 1.00 91.56 306 LYS A C 1
ATOM 2443 O O . LYS A 1 306 ? -1.184 5.831 -12.433 1.00 91.56 306 LYS A O 1
ATOM 2448 N N . HIS A 1 307 ? 0.204 6.333 -10.739 1.00 93.75 307 HIS A N 1
ATOM 2449 C CA . HIS A 1 307 ? 1.022 5.123 -10.800 1.00 93.75 307 HIS A CA 1
ATOM 2450 C C . HIS A 1 307 ? 0.817 4.196 -9.590 1.00 93.75 307 HIS A C 1
ATOM 2452 O O . HIS A 1 307 ? 1.669 3.363 -9.301 1.00 93.75 307 HIS A O 1
ATOM 2458 N N . LEU A 1 308 ? -0.341 4.269 -8.919 1.00 92.81 308 LEU A N 1
ATOM 2459 C CA . LEU A 1 308 ? -0.650 3.510 -7.695 1.00 92.81 308 LEU A CA 1
ATOM 2460 C C . LEU A 1 308 ? -0.421 1.996 -7.836 1.00 92.81 308 LEU A C 1
ATOM 2462 O O . LEU A 1 308 ? -0.000 1.327 -6.896 1.00 92.81 308 LEU A O 1
ATOM 2466 N N . SER A 1 309 ? -0.666 1.452 -9.033 1.00 91.12 309 SER A N 1
ATOM 2467 C CA . SER A 1 309 ? -0.486 0.021 -9.317 1.00 91.12 309 SER A CA 1
ATOM 2468 C C . SER A 1 309 ? 0.967 -0.453 -9.193 1.00 91.12 309 SER A C 1
ATOM 2470 O O . SER A 1 309 ? 1.184 -1.658 -9.076 1.00 91.12 309 SER A O 1
ATOM 2472 N N . HIS A 1 310 ? 1.946 0.462 -9.170 1.00 94.50 310 HIS A N 1
ATOM 2473 C CA . HIS A 1 310 ? 3.353 0.164 -8.887 1.00 94.50 310 HIS A CA 1
ATOM 2474 C C . HIS A 1 310 ? 3.506 -0.633 -7.586 1.00 94.50 310 HIS A C 1
ATOM 2476 O O . HIS A 1 310 ? 4.102 -1.709 -7.587 1.00 94.50 310 HIS A O 1
ATOM 2482 N N . PHE A 1 311 ? 2.856 -0.183 -6.509 1.00 96.00 311 PHE A N 1
ATOM 2483 C CA . PHE A 1 311 ? 2.983 -0.770 -5.170 1.00 96.00 311 PHE A CA 1
ATOM 2484 C C . PHE A 1 311 ? 2.265 -2.120 -5.007 1.00 96.00 311 PHE A C 1
ATOM 2486 O O . PHE A 1 311 ? 2.504 -2.838 -4.036 1.00 96.00 311 PHE A O 1
ATOM 2493 N N . LEU A 1 312 ? 1.447 -2.552 -5.978 1.00 93.69 312 LEU A N 1
ATOM 2494 C CA . LEU A 1 312 ? 0.863 -3.902 -5.956 1.00 93.69 312 LEU A CA 1
ATOM 2495 C C . LEU A 1 312 ? 1.934 -5.004 -6.085 1.00 93.69 312 LEU A C 1
ATOM 2497 O O . LEU A 1 312 ? 1.646 -6.166 -5.782 1.00 93.69 312 LEU A O 1
ATOM 2501 N N . LYS A 1 313 ? 3.171 -4.654 -6.479 1.00 94.31 313 LYS A N 1
ATOM 2502 C CA . LYS A 1 313 ? 4.344 -5.548 -6.471 1.00 94.31 313 LYS A CA 1
ATOM 2503 C C . LYS A 1 313 ? 4.596 -6.205 -5.110 1.00 94.31 313 LYS A C 1
ATOM 2505 O O . LYS A 1 313 ? 5.030 -7.357 -5.057 1.00 94.31 313 LYS A O 1
ATOM 2510 N N . PHE A 1 314 ? 4.243 -5.519 -4.019 1.00 94.94 314 PHE A N 1
ATOM 2511 C CA . PHE A 1 314 ? 4.364 -6.020 -2.647 1.00 94.94 314 PHE A CA 1
ATOM 2512 C C . PHE A 1 314 ? 3.288 -7.052 -2.278 1.00 94.94 314 PHE A C 1
ATOM 2514 O O . PHE A 1 314 ? 3.366 -7.675 -1.222 1.00 94.94 314 PHE A O 1
ATOM 2521 N N . LYS A 1 315 ? 2.294 -7.279 -3.153 1.00 93.69 315 LYS A N 1
ATOM 2522 C CA . LYS A 1 315 ? 1.182 -8.231 -2.961 1.00 93.69 315 LYS A CA 1
ATOM 2523 C C . LYS A 1 315 ? 0.374 -7.977 -1.685 1.00 93.69 315 LYS A C 1
ATOM 2525 O O . LYS A 1 315 ? -0.174 -8.907 -1.096 1.00 93.69 315 LYS A O 1
ATOM 2530 N N . LYS A 1 316 ? 0.298 -6.715 -1.279 1.00 94.44 316 LYS A N 1
ATOM 2531 C CA . LYS A 1 316 ? -0.544 -6.228 -0.189 1.00 94.44 316 LYS A CA 1
ATOM 2532 C C . LYS A 1 316 ? -1.663 -5.351 -0.768 1.00 94.44 316 LYS A C 1
ATOM 2534 O O . LYS A 1 316 ? -1.462 -4.758 -1.834 1.00 94.44 316 LYS A O 1
ATOM 2539 N N . PRO A 1 317 ? -2.839 -5.271 -0.122 1.00 94.44 317 PRO A N 1
ATOM 2540 C CA . PRO A 1 317 ? -3.836 -4.260 -0.454 1.00 94.44 317 PRO A CA 1
ATOM 2541 C C . PRO A 1 317 ? -3.255 -2.850 -0.306 1.00 94.44 317 PRO A C 1
ATOM 2543 O O . PRO A 1 317 ? -2.367 -2.628 0.517 1.00 94.44 317 PRO A O 1
ATOM 2546 N N . LEU A 1 318 ? -3.774 -1.911 -1.095 1.00 95.44 318 LEU A N 1
ATOM 2547 C CA . LEU A 1 318 ? -3.374 -0.506 -1.052 1.00 95.44 318 LEU A CA 1
ATOM 2548 C C . LEU A 1 318 ? -4.511 0.341 -0.482 1.00 95.44 318 LEU A C 1
ATOM 2550 O O . LEU A 1 318 ? -5.668 0.144 -0.859 1.00 95.44 318 LEU A O 1
ATOM 2554 N N . LEU A 1 319 ? -4.167 1.297 0.374 1.00 95.00 319 LEU A N 1
ATOM 2555 C CA . LEU A 1 319 ? -5.060 2.305 0.934 1.00 95.00 319 LEU A CA 1
ATOM 2556 C C . LEU A 1 319 ? -4.636 3.695 0.444 1.00 95.00 319 LEU A C 1
ATOM 2558 O O . LEU A 1 319 ? -3.453 3.966 0.241 1.00 95.00 319 LEU A O 1
ATOM 2562 N N . VAL A 1 320 ? -5.621 4.565 0.203 1.00 93.25 320 VAL A N 1
ATOM 2563 C CA . VAL A 1 320 ? -5.396 5.946 -0.240 1.00 93.25 320 VAL A CA 1
ATOM 2564 C C . VAL A 1 320 ? -6.330 6.894 0.511 1.00 93.25 320 VAL A C 1
ATOM 2566 O O . VAL A 1 320 ? -7.525 6.958 0.224 1.00 93.25 320 VAL A O 1
ATOM 2569 N N . GLY A 1 321 ? -5.775 7.687 1.427 1.00 89.75 321 GLY A N 1
ATOM 2570 C CA . GLY A 1 321 ? -6.488 8.751 2.141 1.00 89.75 321 GLY A CA 1
ATOM 2571 C C . GLY A 1 321 ? -6.439 10.108 1.425 1.00 89.75 321 GLY A C 1
ATOM 2572 O O . GLY A 1 321 ? -5.726 11.011 1.859 1.00 89.75 321 GLY A O 1
ATOM 2573 N N . ALA A 1 322 ? -7.191 10.284 0.331 1.00 83.94 322 ALA A N 1
ATOM 2574 C CA . ALA A 1 322 ? -7.188 11.540 -0.444 1.00 83.94 322 ALA A CA 1
ATOM 2575 C C . ALA A 1 322 ? -8.214 12.597 0.026 1.00 83.94 322 ALA A C 1
ATOM 2577 O O . ALA A 1 322 ? -8.124 13.760 -0.372 1.00 83.94 322 ALA A O 1
ATOM 2578 N N . SER A 1 323 ? -9.185 12.215 0.862 1.00 79.50 323 SER A N 1
ATOM 2579 C CA . SER A 1 323 ? -10.341 13.053 1.221 1.00 79.50 323 SER A CA 1
ATOM 2580 C C . SER A 1 323 ? -9.941 14.426 1.774 1.00 79.50 323 SER A C 1
ATOM 2582 O O . SER A 1 323 ? -9.186 14.521 2.741 1.00 79.50 323 SER A O 1
ATOM 2584 N N . ARG A 1 324 ? -10.447 15.499 1.143 1.00 77.62 324 ARG A N 1
ATOM 2585 C CA . ARG A 1 324 ? -10.272 16.922 1.517 1.00 77.62 324 ARG A CA 1
ATOM 2586 C C . ARG A 1 324 ? -8.817 17.411 1.690 1.00 77.62 324 ARG A C 1
ATOM 2588 O O . ARG A 1 324 ? -8.600 18.548 2.123 1.00 77.62 324 ARG A O 1
ATOM 2595 N N . LYS A 1 325 ? -7.813 16.611 1.316 1.00 82.31 325 LYS A N 1
ATOM 2596 C CA . LYS A 1 325 ? -6.383 16.936 1.463 1.00 82.31 325 LYS A CA 1
ATOM 2597 C C . LYS A 1 325 ? -5.991 18.172 0.645 1.00 82.31 325 LYS A C 1
ATOM 2599 O O . LYS A 1 325 ? -6.605 18.482 -0.376 1.00 82.31 325 LYS A O 1
ATOM 2604 N N . ASN A 1 326 ? -4.927 18.858 1.078 1.00 81.25 326 ASN A N 1
ATOM 2605 C CA . ASN A 1 326 ? -4.445 20.109 0.473 1.00 81.25 326 ASN A CA 1
ATOM 2606 C C . ASN A 1 326 ? -4.197 19.994 -1.040 1.00 81.25 326 ASN A C 1
ATOM 2608 O O . ASN A 1 326 ? -4.526 20.902 -1.793 1.00 81.25 326 ASN A O 1
ATOM 2612 N N . THR A 1 327 ? -3.691 18.848 -1.503 1.00 83.62 327 THR A N 1
ATOM 2613 C CA . THR A 1 327 ? -3.472 18.582 -2.930 1.00 83.62 327 THR A CA 1
ATOM 2614 C C . THR A 1 327 ? -4.734 18.775 -3.771 1.00 83.62 327 THR A C 1
ATOM 2616 O O . THR A 1 327 ? -4.626 19.312 -4.866 1.00 83.62 327 THR A O 1
ATOM 2619 N N . ILE A 1 328 ? -5.921 18.410 -3.267 1.00 83.56 328 ILE A N 1
ATOM 2620 C CA . ILE A 1 328 ? -7.184 18.659 -3.980 1.00 83.56 328 ILE A CA 1
ATOM 2621 C C . ILE A 1 328 ? -7.418 20.166 -4.100 1.00 83.56 328 ILE A C 1
ATOM 2623 O O . ILE A 1 328 ? -7.646 20.650 -5.202 1.00 83.56 328 ILE A O 1
ATOM 2627 N N . GLY A 1 329 ? -7.263 20.916 -3.005 1.00 81.69 329 GLY A N 1
ATOM 2628 C CA . GLY A 1 329 ? -7.379 22.377 -3.017 1.00 81.69 329 GLY A CA 1
ATOM 2629 C C . GLY A 1 329 ? -6.416 23.050 -3.997 1.00 81.69 329 GLY A C 1
ATOM 2630 O O . GLY A 1 329 ? -6.833 23.927 -4.743 1.00 81.69 329 GLY A O 1
ATOM 2631 N N . LEU A 1 330 ? -5.164 22.588 -4.072 1.00 83.56 330 LEU A N 1
ATOM 2632 C CA . LEU A 1 330 ? -4.164 23.101 -5.020 1.00 83.56 330 LEU A CA 1
ATOM 2633 C C . LEU A 1 330 ? -4.506 22.819 -6.492 1.00 83.56 330 LEU A C 1
ATOM 2635 O O . LEU A 1 330 ? -4.021 23.526 -7.371 1.00 83.56 330 LEU A O 1
ATOM 2639 N N . ILE A 1 331 ? -5.289 21.774 -6.771 1.00 85.44 331 ILE A N 1
ATOM 2640 C CA . ILE A 1 331 ? -5.724 21.421 -8.131 1.00 85.44 331 ILE A CA 1
ATOM 2641 C C . ILE A 1 331 ? -7.009 22.166 -8.496 1.00 85.44 331 ILE A C 1
ATOM 2643 O O . ILE A 1 331 ? -7.150 22.623 -9.626 1.00 85.44 331 ILE A O 1
ATOM 2647 N N . THR A 1 332 ? -7.955 22.269 -7.561 1.00 85.25 332 THR A N 1
ATOM 2648 C CA . THR A 1 332 ? -9.301 22.790 -7.831 1.00 85.25 332 THR A CA 1
ATOM 2649 C C . THR A 1 332 ? -9.472 24.267 -7.487 1.00 85.25 332 THR A C 1
ATOM 2651 O O . THR A 1 332 ? -10.494 24.843 -7.846 1.00 85.25 332 THR A O 1
ATOM 2654 N N . GLY A 1 333 ? -8.539 24.866 -6.742 1.00 84.44 333 GLY A N 1
ATOM 2655 C CA . GLY A 1 333 ? -8.678 26.212 -6.180 1.00 84.44 333 GLY A CA 1
ATOM 2656 C C . GLY A 1 333 ? -9.778 26.325 -5.118 1.00 84.44 333 GLY A C 1
ATOM 2657 O O . GLY A 1 333 ? -10.313 27.408 -4.921 1.00 84.44 333 GLY A O 1
ATOM 2658 N N . ARG A 1 334 ? -10.165 25.211 -4.474 1.00 83.44 334 ARG A N 1
ATOM 2659 C CA . ARG A 1 334 ? -11.297 25.165 -3.528 1.00 83.44 334 ARG A CA 1
ATOM 2660 C C . ARG A 1 334 ? -10.858 25.061 -2.068 1.00 83.44 334 ARG A C 1
ATOM 2662 O O . ARG A 1 334 ? -9.908 24.338 -1.728 1.00 83.44 334 ARG A O 1
ATOM 2669 N N . GLU A 1 335 ? -11.629 25.711 -1.202 1.00 82.19 335 GLU A N 1
ATOM 2670 C CA . GLU A 1 335 ? -11.513 25.611 0.253 1.00 82.19 335 GLU A CA 1
ATOM 2671 C C . GLU A 1 335 ? -11.860 24.209 0.765 1.00 82.19 335 GLU A C 1
ATOM 2673 O O . GLU A 1 335 ? -12.521 23.432 0.082 1.00 82.19 335 GLU A O 1
ATOM 2678 N N . VAL A 1 336 ? -11.398 23.858 1.973 1.00 78.25 336 VAL A N 1
ATOM 2679 C CA . VAL A 1 336 ? -11.514 22.494 2.542 1.00 78.25 336 VAL A CA 1
ATOM 2680 C C . VAL A 1 336 ? -12.948 21.948 2.495 1.00 78.25 336 VAL A C 1
ATOM 2682 O O . VAL A 1 336 ? -13.143 20.769 2.191 1.00 78.25 336 VAL A O 1
ATOM 2685 N N . GLN A 1 337 ? -13.931 22.804 2.779 1.00 78.00 337 GLN A N 1
ATOM 2686 C CA . GLN A 1 337 ? -15.358 22.469 2.809 1.00 78.00 337 GLN A CA 1
ATOM 2687 C C . GLN A 1 337 ? -15.945 22.155 1.422 1.00 78.00 337 GLN A C 1
ATOM 2689 O O . GLN A 1 337 ? -16.845 21.327 1.322 1.00 78.00 337 GLN A O 1
ATOM 2694 N N . ASP A 1 338 ? -15.352 22.701 0.356 1.00 77.50 338 ASP A N 1
ATOM 2695 C CA . ASP A 1 338 ? -15.837 22.598 -1.029 1.00 77.50 338 ASP A CA 1
ATOM 2696 C C . ASP A 1 338 ? -15.056 21.562 -1.862 1.00 77.50 338 ASP A C 1
ATOM 2698 O O . ASP A 1 338 ? -15.169 21.487 -3.091 1.00 77.50 338 ASP A O 1
ATOM 2702 N N . ARG A 1 339 ? -14.217 20.755 -1.199 1.00 77.88 339 ARG A N 1
ATOM 2703 C CA . ARG A 1 339 ? -13.398 19.698 -1.827 1.00 77.88 339 ARG A CA 1
ATOM 2704 C C . ARG A 1 339 ? -14.134 18.370 -2.014 1.00 77.88 339 ARG A C 1
ATOM 2706 O O . ARG A 1 339 ? -13.535 17.428 -2.531 1.00 77.88 339 ARG A O 1
ATOM 2713 N N . LEU A 1 340 ? -15.392 18.274 -1.588 1.00 68.06 340 LEU A N 1
ATOM 2714 C CA . LEU A 1 340 ? -16.295 17.192 -1.983 1.00 68.06 340 LEU A CA 1
ATOM 2715 C C . LEU A 1 340 ? -17.028 17.626 -3.258 1.00 68.06 340 LEU A C 1
ATOM 2717 O O . LEU A 1 340 ? -17.427 18.783 -3.369 1.00 68.06 340 LEU A O 1
ATOM 2721 N N . ALA A 1 341 ? -17.091 16.722 -4.237 1.00 50.59 341 ALA A N 1
ATOM 2722 C CA . ALA A 1 341 ? -17.698 16.978 -5.542 1.00 50.59 341 ALA A CA 1
ATOM 2723 C C . ALA A 1 341 ? -19.222 17.066 -5.459 1.00 50.59 341 ALA A C 1
ATOM 2725 O O . ALA A 1 341 ? -19.803 16.264 -4.689 1.00 50.59 341 ALA A O 1
#

Organism: Helicobacter pylori (NCBI:txid210)

InterPro domains:
  IPR000489 Pterin-binding domain [PF00809] (122-339)
  IPR000489 Pterin-binding domain [PS50972] (119-341)
  IPR006390 Dihydropteroate synthase domain [TIGR01496] (120-340)
  IPR006390 Dihydropteroate synthase domain [cd00739] (119-341)
  IPR011005 Dihydropteroate synthase-like superfamily [G3DSA:3.20.20.20] (95-341)
  IPR011005 Dihydropteroate synthase-like superfamily [SSF51717] (115-340)
  IPR016227 Dihydropteroate synthase, predicted [PIRSF000501] (1-341)
  IPR045031 Dihydropteroate synthase-like [PTHR20941] (5-339)